Protein AF-A0A5C9EN66-F1 (afdb_monomer_lite)

Radius of gyration: 17.69 Å; chains: 1; bounding box: 44×35×51 Å

pLDDT: mean 88.16, std 10.17, range [33.12, 97.44]

Secondary structure (DSSP, 8-state):
-HHHHHHHHHHHHHHHHHHHHHHH--HHHHHHHHHHHHHHHHHHHHHHHHHHHHHH-GGGGGGHHHHHHHHHHHHHHHHHHHHHHHHTT-EEE-TTS-EEE-HHHHHHHIIIIIIIIIHHHHHHHHHHHHH---HHHHHHHHHHHHHHHHHHHHHHHHHHHHHH--HHHHHHHHHHHTTHHHHHHHHHHHHHTT--

Sequence (196 aa):
MSFLILTLIGLIINIIHSIVFLFVKNKEVIIIMHLIASFFTYYAFRFLLAMNLFLIRPNFIEDQFKKRLFFLLYAILLAIGLTIGYFTDAIHISRYGYPVWSLWFFLFIIILVGGCAILPILAVSYKVFSMMKYRILKRRYFLFYVGIFCFSPLLFLIFLSNFLDNYLLRLITSIYSLLTPFWLYLIYYGIAKNLD

Foldseek 3Di:
DLLCVLLVVLVVLLVVLLVCCVPVVDFLVSLVSNLSSVLSNLLSLLVLLVVLVCLVCVVCVVPVPVSVVLSVVLSVLSNVLSVCCSVVVQWGADPSGATAGHPVSLVSCCCSRVVVGLVSSLVSLVVSLVPDPDPVLSVLSVLLSVLSVLVVVLVVLSSVCRHVVDPVSVVVSVVSVVCNVVSVCSNCRSPPPPPD

Structure (mmCIF, N/CA/C/O backbone):
data_AF-A0A5C9EN66-F1
#
_entry.id   AF-A0A5C9EN66-F1
#
loop_
_atom_site.group_PDB
_atom_site.id
_atom_site.type_symbol
_atom_site.label_atom_id
_atom_site.label_alt_id
_atom_site.label_comp_id
_atom_site.label_asym_id
_atom_site.label_entity_id
_atom_site.label_seq_id
_atom_site.pdbx_PDB_ins_code
_atom_site.Cartn_x
_atom_site.Cartn_y
_atom_site.Cartn_z
_atom_site.occupancy
_atom_site.B_iso_or_equiv
_atom_site.auth_seq_id
_atom_site.auth_comp_id
_atom_site.auth_asym_id
_atom_site.auth_atom_id
_atom_site.pdbx_PDB_model_num
ATOM 1 N N . MET A 1 1 ? -5.163 15.023 6.589 1.00 58.22 1 MET A N 1
ATOM 2 C CA . MET A 1 1 ? -4.714 15.577 5.289 1.00 58.22 1 MET A CA 1
ATOM 3 C C . MET A 1 1 ? -3.485 14.873 4.721 1.00 58.22 1 MET A C 1
ATOM 5 O O . MET A 1 1 ? -3.525 14.505 3.558 1.00 58.22 1 MET A O 1
ATOM 9 N N . SER A 1 2 ? -2.433 14.615 5.505 1.00 79.50 2 SER A N 1
ATOM 10 C CA . SER A 1 2 ? -1.173 14.048 4.986 1.00 79.50 2 SER A CA 1
ATOM 11 C C . SER A 1 2 ? -1.291 12.673 4.306 1.00 79.50 2 SER A C 1
ATOM 13 O O . SER A 1 2 ? -0.570 12.430 3.349 1.00 79.50 2 SER A O 1
ATOM 15 N N . PHE A 1 3 ? -2.224 11.805 4.734 1.00 81.69 3 PHE A N 1
ATOM 16 C CA . PHE A 1 3 ? -2.530 10.546 4.031 1.00 81.69 3 PHE A CA 1
ATOM 17 C C . PHE A 1 3 ? -2.940 10.794 2.574 1.00 81.69 3 PHE A C 1
ATOM 19 O O . PHE A 1 3 ? -2.293 10.302 1.662 1.00 81.69 3 PHE A O 1
ATOM 26 N N . LEU A 1 4 ? -3.983 11.605 2.359 1.00 79.81 4 LEU A N 1
ATOM 27 C CA . LEU A 1 4 ? -4.521 11.874 1.025 1.00 79.81 4 LEU A CA 1
ATOM 28 C C . LEU A 1 4 ? -3.493 12.538 0.118 1.00 79.81 4 LEU A C 1
ATOM 30 O O . LEU A 1 4 ? -3.387 12.152 -1.035 1.00 79.81 4 LEU A O 1
ATOM 34 N N . ILE A 1 5 ? -2.726 13.497 0.642 1.00 82.19 5 ILE A N 1
ATOM 35 C CA . ILE A 1 5 ? -1.708 14.208 -0.137 1.00 82.19 5 ILE A CA 1
ATOM 36 C C . ILE A 1 5 ? -0.652 13.227 -0.653 1.00 82.19 5 ILE A C 1
ATOM 38 O O . ILE A 1 5 ? -0.349 13.235 -1.839 1.00 82.19 5 ILE A O 1
ATOM 42 N N . LEU A 1 6 ? -0.123 12.349 0.202 1.00 84.81 6 LEU A N 1
ATOM 43 C CA . LEU A 1 6 ? 0.922 11.408 -0.211 1.00 84.81 6 LEU A CA 1
ATOM 44 C C . LEU A 1 6 ? 0.385 10.311 -1.129 1.00 84.81 6 LEU A C 1
ATOM 46 O O . LEU A 1 6 ? 1.039 9.978 -2.115 1.00 84.81 6 LEU A O 1
ATOM 50 N N . THR A 1 7 ? -0.818 9.801 -0.859 1.00 82.31 7 THR A N 1
ATOM 51 C CA . THR A 1 7 ? -1.486 8.858 -1.764 1.00 82.31 7 THR A CA 1
ATOM 52 C C . THR A 1 7 ? -1.739 9.504 -3.127 1.00 82.31 7 THR A C 1
ATOM 54 O O . THR A 1 7 ? -1.493 8.878 -4.153 1.00 82.31 7 THR A O 1
ATOM 57 N N . LEU A 1 8 ? -2.170 10.769 -3.161 1.00 85.00 8 LEU A N 1
ATOM 58 C CA . LEU A 1 8 ? -2.399 11.511 -4.400 1.00 85.00 8 LEU A CA 1
ATOM 59 C C . LEU A 1 8 ? -1.092 11.761 -5.159 1.00 85.00 8 LEU A C 1
ATOM 61 O O . LEU A 1 8 ? -1.061 11.557 -6.366 1.00 85.00 8 LEU A O 1
ATOM 65 N N . ILE A 1 9 ? -0.010 12.138 -4.470 1.00 84.25 9 ILE A N 1
ATOM 66 C CA . ILE A 1 9 ? 1.324 12.273 -5.076 1.00 84.25 9 ILE A CA 1
ATOM 67 C C . ILE A 1 9 ? 1.743 10.947 -5.718 1.00 84.25 9 ILE A C 1
ATOM 69 O O . ILE A 1 9 ? 2.130 10.933 -6.883 1.00 84.25 9 ILE A O 1
ATOM 73 N N . GLY A 1 10 ? 1.606 9.828 -5.000 1.00 81.75 10 GLY A N 1
ATOM 74 C CA . GLY A 1 10 ? 1.916 8.503 -5.537 1.00 81.75 10 GLY A CA 1
ATOM 75 C C . GLY A 1 10 ? 1.088 8.158 -6.778 1.00 81.75 10 GLY A C 1
ATOM 76 O O . GLY A 1 10 ? 1.642 7.739 -7.793 1.00 81.75 10 GLY A O 1
ATOM 77 N N . LEU A 1 11 ? -0.225 8.404 -6.733 1.00 83.56 11 LEU A N 1
ATOM 78 C CA . LEU A 1 11 ? -1.133 8.178 -7.862 1.00 83.56 11 LEU A CA 1
ATOM 79 C C . LEU A 1 11 ? -0.784 9.048 -9.074 1.00 83.56 11 LEU A C 1
ATOM 81 O O . LEU A 1 11 ? -0.717 8.534 -10.188 1.00 83.56 11 LEU A O 1
ATOM 85 N N . ILE A 1 12 ? -0.525 10.341 -8.863 1.00 85.25 12 ILE A N 1
ATOM 86 C CA . ILE A 1 12 ? -0.135 11.271 -9.928 1.00 85.25 12 ILE A CA 1
ATOM 87 C C . ILE A 1 12 ? 1.168 10.801 -10.576 1.00 85.25 12 ILE A C 1
ATOM 89 O O . ILE A 1 12 ? 1.224 10.689 -11.798 1.00 85.25 12 ILE A O 1
ATOM 93 N N . ILE A 1 13 ? 2.189 10.455 -9.787 1.00 84.94 13 ILE A N 1
ATOM 94 C CA . ILE A 1 13 ? 3.462 9.953 -10.326 1.00 84.94 13 ILE A CA 1
ATOM 95 C C . ILE A 1 13 ? 3.239 8.664 -11.124 1.00 84.94 13 ILE A C 1
ATOM 97 O O . ILE A 1 13 ? 3.821 8.515 -12.194 1.00 84.94 13 ILE A O 1
ATOM 101 N N . ASN A 1 14 ? 2.362 7.766 -10.666 1.00 82.44 14 ASN A N 1
ATOM 102 C CA . ASN A 1 14 ? 2.047 6.525 -11.377 1.00 82.44 14 ASN A CA 1
ATOM 103 C C . ASN A 1 14 ? 1.320 6.765 -12.721 1.00 82.44 14 ASN A C 1
ATOM 105 O O . ASN A 1 14 ? 1.558 6.060 -13.708 1.00 82.44 14 ASN A O 1
ATOM 109 N N . ILE A 1 15 ? 0.466 7.793 -12.790 1.00 82.56 15 ILE A N 1
ATOM 110 C CA . ILE A 1 15 ? -0.167 8.237 -14.042 1.00 82.56 15 ILE A CA 1
ATOM 111 C C . ILE A 1 15 ? 0.887 8.830 -14.983 1.00 82.56 15 ILE A C 1
ATOM 113 O O . ILE A 1 15 ? 0.971 8.414 -16.138 1.00 82.56 15 ILE A O 1
ATOM 117 N N . ILE A 1 16 ? 1.730 9.746 -14.490 1.00 81.81 16 ILE A N 1
ATOM 118 C CA . ILE A 1 16 ? 2.799 10.364 -15.292 1.00 81.81 16 ILE A CA 1
ATOM 119 C C . ILE A 1 16 ? 3.755 9.284 -15.808 1.00 81.81 16 ILE A C 1
ATOM 121 O O . ILE A 1 16 ? 4.109 9.298 -16.980 1.00 81.81 16 ILE A O 1
ATOM 125 N N . HIS A 1 17 ? 4.113 8.305 -14.980 1.00 79.00 17 HIS A N 1
ATOM 126 C CA . HIS A 1 17 ? 4.914 7.142 -15.365 1.00 79.00 17 HIS A CA 1
ATOM 127 C C . HIS A 1 17 ? 4.323 6.402 -16.576 1.00 79.00 17 HIS A C 1
ATOM 129 O O . HIS A 1 17 ? 5.041 6.094 -17.526 1.00 79.00 17 HIS A O 1
ATOM 135 N N . SER A 1 18 ? 3.006 6.172 -16.575 1.00 74.50 18 SER A N 1
ATOM 136 C CA . SER A 1 18 ? 2.315 5.481 -17.673 1.00 74.50 18 SER A CA 1
ATOM 137 C C . SER A 1 18 ? 2.373 6.284 -18.979 1.00 74.50 18 SER A C 1
ATOM 139 O O . SER A 1 18 ? 2.504 5.713 -20.059 1.00 74.50 18 SER A O 1
ATOM 141 N N . ILE A 1 19 ? 2.338 7.616 -18.879 1.00 79.69 19 ILE A N 1
ATOM 142 C CA . ILE A 1 19 ? 2.505 8.532 -20.014 1.00 79.69 19 ILE A CA 1
ATOM 143 C C . ILE A 1 19 ? 3.965 8.523 -20.495 1.00 79.69 19 ILE A C 1
ATOM 145 O O . ILE A 1 19 ? 4.224 8.374 -21.685 1.00 79.69 19 ILE A O 1
ATOM 149 N N . VAL A 1 20 ? 4.936 8.617 -19.584 1.00 78.88 20 VAL A N 1
ATOM 150 C CA . VAL A 1 20 ? 6.375 8.610 -19.899 1.00 78.88 20 VAL A CA 1
ATOM 151 C C . VAL A 1 20 ? 6.791 7.321 -20.608 1.00 78.88 20 VAL A C 1
ATOM 153 O O . VAL A 1 20 ? 7.585 7.383 -21.548 1.00 78.88 20 VAL A O 1
ATOM 156 N N . PHE A 1 21 ? 6.224 6.169 -20.237 1.00 79.31 21 PHE A N 1
ATOM 157 C CA . PHE A 1 21 ? 6.461 4.910 -20.948 1.00 79.31 21 PHE A CA 1
ATOM 158 C C . PHE A 1 21 ? 6.116 4.996 -22.442 1.00 79.31 21 PHE A C 1
ATOM 160 O O . PHE A 1 21 ? 6.879 4.493 -23.270 1.00 79.31 21 PHE A O 1
ATOM 167 N N . LEU A 1 22 ? 5.023 5.677 -22.797 1.00 76.25 22 LEU A N 1
ATOM 168 C CA . LEU A 1 22 ? 4.592 5.825 -24.189 1.00 76.25 22 LEU A CA 1
ATOM 169 C C . LEU A 1 22 ? 5.570 6.674 -25.018 1.00 76.25 22 LEU A C 1
ATOM 171 O O . LEU A 1 22 ? 5.793 6.366 -26.189 1.00 76.25 22 LEU A O 1
ATOM 175 N N . PHE A 1 23 ? 6.173 7.707 -24.417 1.00 79.38 23 PHE A N 1
ATOM 176 C CA . PHE A 1 23 ? 6.965 8.709 -25.143 1.00 79.38 23 PHE A CA 1
ATOM 177 C C . PHE A 1 23 ? 8.485 8.529 -25.037 1.00 79.38 23 PHE A C 1
ATOM 179 O O . PHE A 1 23 ? 9.186 8.696 -26.031 1.00 79.38 23 PHE A O 1
ATOM 186 N N . VAL A 1 24 ? 9.012 8.192 -23.857 1.00 78.00 24 VAL A N 1
ATOM 187 C CA . VAL A 1 24 ? 10.462 8.206 -23.577 1.00 78.00 24 VAL A CA 1
ATOM 188 C C . VAL A 1 24 ? 11.093 6.823 -23.751 1.00 78.00 24 VAL A C 1
ATOM 190 O O . VAL A 1 24 ? 12.261 6.724 -24.115 1.00 78.00 24 VAL A O 1
ATOM 193 N N . LYS A 1 25 ? 10.338 5.744 -23.491 1.00 76.81 25 LYS A N 1
ATOM 194 C CA . LYS A 1 25 ? 10.780 4.333 -23.574 1.00 76.81 25 LYS A CA 1
ATOM 195 C C . LYS A 1 25 ? 12.070 3.984 -22.800 1.00 76.81 25 LYS A C 1
ATOM 197 O O . LYS A 1 25 ? 12.600 2.886 -22.967 1.00 76.81 25 LYS A O 1
ATOM 202 N N . ASN A 1 26 ? 12.559 4.863 -21.921 1.00 85.25 26 ASN A N 1
ATOM 203 C CA . ASN A 1 26 ? 13.697 4.587 -21.046 1.00 85.25 26 ASN A CA 1
ATOM 204 C C . ASN A 1 26 ? 13.228 3.809 -19.807 1.00 85.25 26 ASN A C 1
ATOM 206 O O . ASN A 1 26 ? 12.544 4.356 -18.941 1.00 85.25 26 ASN A O 1
ATOM 210 N N . LYS A 1 27 ? 13.614 2.531 -19.725 1.00 86.44 27 LYS A N 1
ATOM 211 C CA . LYS A 1 27 ? 13.204 1.609 -18.656 1.00 86.44 27 LYS A CA 1
ATOM 212 C C . LYS A 1 27 ? 13.665 2.045 -17.266 1.00 86.44 27 LYS A C 1
ATOM 214 O O . LYS A 1 27 ? 12.920 1.846 -16.314 1.00 86.44 27 LYS A O 1
ATOM 219 N N . GLU A 1 28 ? 14.839 2.654 -17.138 1.00 88.94 28 GLU A N 1
ATOM 220 C CA . GLU A 1 28 ? 15.378 3.055 -15.832 1.00 88.94 28 GLU A CA 1
ATOM 221 C C . GLU A 1 28 ? 14.544 4.175 -15.213 1.00 88.94 28 GLU A C 1
ATOM 223 O O . GLU A 1 28 ? 14.124 4.082 -14.061 1.00 88.94 28 GLU A O 1
ATOM 228 N N . VAL A 1 29 ? 14.209 5.195 -16.010 1.00 87.75 29 VAL A N 1
ATOM 229 C CA . VAL A 1 29 ? 13.353 6.312 -15.577 1.00 87.75 29 VAL A CA 1
ATOM 230 C C . VAL A 1 29 ? 11.996 5.794 -15.099 1.00 87.75 29 VAL A C 1
ATOM 232 O O . VAL A 1 29 ? 11.493 6.210 -14.058 1.00 87.75 29 VAL A O 1
ATOM 235 N N . ILE A 1 30 ? 11.429 4.842 -15.838 1.00 88.25 30 ILE A N 1
ATOM 236 C CA . ILE A 1 30 ? 10.146 4.205 -15.531 1.00 88.25 30 ILE A CA 1
ATOM 237 C C . ILE A 1 30 ? 10.220 3.470 -14.186 1.00 88.25 30 ILE A C 1
ATOM 239 O O . ILE A 1 30 ? 9.368 3.685 -13.321 1.00 88.25 30 ILE A O 1
ATOM 243 N N . ILE A 1 31 ? 11.263 2.667 -13.961 1.00 90.25 31 ILE A N 1
ATOM 244 C CA . ILE A 1 31 ? 11.447 1.964 -12.686 1.00 90.25 31 ILE A CA 1
ATOM 245 C C . ILE A 1 31 ? 11.599 2.968 -11.539 1.00 90.25 31 ILE A C 1
ATOM 247 O O . ILE A 1 31 ? 10.898 2.849 -10.536 1.00 90.25 31 ILE A O 1
ATOM 251 N N . ILE A 1 32 ? 12.437 3.996 -11.692 1.00 91.00 32 ILE A N 1
ATOM 252 C CA . ILE A 1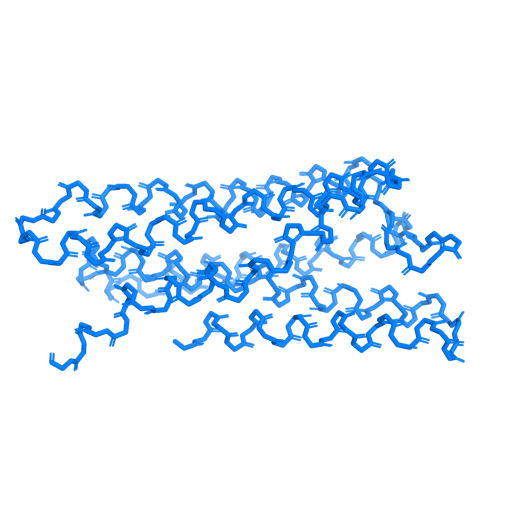 32 ? 12.649 5.020 -10.657 1.00 91.00 32 ILE A CA 1
ATOM 253 C C . ILE A 1 32 ? 11.330 5.719 -10.301 1.00 91.00 32 ILE A C 1
ATOM 255 O O . ILE A 1 32 ? 10.998 5.860 -9.123 1.00 91.00 32 ILE A O 1
ATOM 259 N N . MET A 1 33 ? 10.528 6.103 -11.295 1.00 90.44 33 MET A N 1
ATOM 260 C CA . MET A 1 33 ? 9.214 6.705 -11.052 1.00 90.44 33 MET A CA 1
ATOM 261 C C . MET A 1 33 ? 8.262 5.748 -10.327 1.00 90.44 33 MET A C 1
ATOM 263 O O . MET A 1 33 ? 7.570 6.168 -9.396 1.00 90.44 33 MET A O 1
ATOM 267 N N . HIS A 1 34 ? 8.247 4.467 -10.708 1.00 90.81 34 HIS A N 1
ATOM 268 C CA . HIS A 1 34 ? 7.452 3.447 -10.025 1.00 90.81 34 HIS A CA 1
ATOM 269 C C . HIS A 1 34 ? 7.869 3.283 -8.555 1.00 90.81 34 HIS A C 1
ATOM 271 O O . HIS A 1 34 ? 7.005 3.181 -7.678 1.00 90.81 34 HIS A O 1
ATOM 277 N N . LEU A 1 35 ? 9.172 3.303 -8.263 1.00 92.56 35 LEU A N 1
ATOM 278 C CA . LEU A 1 35 ? 9.700 3.225 -6.899 1.00 92.56 35 LEU A CA 1
ATOM 279 C C . LEU A 1 35 ? 9.283 4.434 -6.063 1.00 92.56 35 LEU A C 1
ATOM 281 O O . LEU A 1 35 ? 8.820 4.267 -4.936 1.00 92.56 35 LEU A O 1
ATOM 285 N N . ILE A 1 36 ? 9.378 5.642 -6.622 1.00 92.94 36 ILE A N 1
ATOM 286 C CA . ILE A 1 36 ? 8.965 6.874 -5.938 1.00 92.94 36 ILE A CA 1
ATOM 287 C C . ILE A 1 36 ? 7.453 6.852 -5.663 1.00 92.94 36 ILE A C 1
ATOM 289 O O . ILE A 1 36 ? 7.023 7.117 -4.537 1.00 92.94 36 ILE A O 1
ATOM 293 N N . ALA A 1 37 ? 6.639 6.485 -6.659 1.00 92.06 37 ALA A N 1
ATOM 294 C CA . ALA A 1 37 ? 5.191 6.357 -6.496 1.00 92.06 37 ALA A CA 1
ATOM 295 C C . ALA A 1 37 ? 4.828 5.332 -5.410 1.00 92.06 37 ALA A C 1
ATOM 297 O O . ALA A 1 37 ? 3.986 5.600 -4.544 1.00 92.06 37 ALA A O 1
ATOM 298 N N . SER A 1 38 ? 5.500 4.180 -5.429 1.00 92.75 38 SER A N 1
ATOM 299 C CA . SER A 1 38 ? 5.342 3.108 -4.446 1.00 92.75 38 SER A CA 1
ATOM 300 C C . SER A 1 38 ? 5.717 3.576 -3.043 1.00 92.75 38 SER A C 1
ATOM 302 O O . SER A 1 38 ? 4.939 3.384 -2.110 1.00 92.75 38 SER A O 1
ATOM 304 N N . PHE A 1 39 ? 6.851 4.268 -2.892 1.00 94.75 39 PHE A N 1
ATOM 305 C CA . PHE A 1 39 ? 7.288 4.816 -1.610 1.00 94.75 39 PHE A CA 1
ATOM 306 C C . PHE A 1 39 ? 6.217 5.720 -0.999 1.00 94.75 39 PHE A C 1
ATOM 308 O O . PHE A 1 39 ? 5.784 5.478 0.126 1.00 94.75 39 PHE A O 1
ATOM 315 N N . PHE A 1 40 ? 5.736 6.724 -1.739 1.00 92.38 40 PHE A N 1
ATOM 316 C CA . PHE A 1 40 ? 4.732 7.655 -1.220 1.00 92.38 40 PHE A CA 1
ATOM 317 C C . PHE A 1 40 ? 3.404 6.972 -0.893 1.00 92.38 40 PHE A C 1
ATOM 319 O O . PHE A 1 40 ? 2.820 7.244 0.159 1.00 92.38 40 PHE A O 1
ATOM 326 N N . THR A 1 41 ? 2.961 6.051 -1.751 1.00 90.62 41 THR A N 1
ATOM 327 C CA . THR A 1 41 ? 1.707 5.313 -1.558 1.00 90.62 41 THR A CA 1
ATOM 328 C C . THR A 1 41 ? 1.768 4.429 -0.313 1.00 90.62 41 THR A C 1
ATOM 330 O O . THR A 1 41 ? 0.870 4.477 0.527 1.00 90.62 41 THR A O 1
ATOM 333 N N . TYR A 1 42 ? 2.838 3.651 -0.144 1.00 94.00 42 TYR A N 1
ATOM 334 C CA . TYR A 1 42 ? 2.978 2.749 1.002 1.00 94.00 42 TYR A CA 1
ATOM 335 C C . TYR A 1 42 ? 3.264 3.526 2.290 1.00 94.00 42 TYR A C 1
ATOM 337 O O . TYR A 1 42 ? 2.691 3.236 3.341 1.00 94.00 42 TYR A O 1
ATOM 345 N N . TYR A 1 43 ? 4.062 4.591 2.208 1.00 93.00 43 TYR A N 1
ATOM 346 C CA . TYR A 1 43 ? 4.344 5.456 3.349 1.00 93.00 43 TYR A CA 1
ATOM 347 C C . TYR A 1 43 ? 3.104 6.199 3.860 1.00 93.00 43 TYR A C 1
ATOM 349 O O . TYR A 1 43 ? 3.009 6.479 5.059 1.00 93.00 43 TYR A O 1
ATOM 357 N N . ALA A 1 44 ? 2.123 6.480 2.996 1.00 91.56 44 ALA A N 1
ATOM 358 C CA . ALA A 1 44 ? 0.879 7.132 3.392 1.00 91.56 44 ALA A CA 1
ATOM 359 C C . ALA A 1 44 ? 0.130 6.343 4.486 1.00 91.56 44 ALA A C 1
ATOM 361 O O . ALA A 1 44 ? -0.418 6.951 5.411 1.00 91.56 44 ALA A O 1
ATOM 362 N N . PHE A 1 45 ? 0.164 5.005 4.463 1.00 91.31 45 PHE A N 1
ATOM 363 C CA . PHE A 1 45 ? -0.554 4.155 5.425 1.00 91.31 45 PHE A CA 1
ATOM 364 C C . PHE A 1 45 ? -0.236 4.452 6.890 1.00 91.31 45 PHE A C 1
ATOM 366 O O . PHE A 1 45 ? -1.121 4.365 7.746 1.00 91.31 45 PHE A O 1
ATOM 373 N N . ARG A 1 46 ? 0.982 4.910 7.194 1.00 88.75 46 ARG A N 1
ATOM 374 C CA . ARG A 1 46 ? 1.362 5.289 8.562 1.00 88.75 46 ARG A CA 1
ATOM 375 C C . ARG A 1 46 ? 0.430 6.342 9.168 1.00 88.75 46 ARG A C 1
ATOM 377 O O . ARG A 1 46 ? 0.230 6.356 10.378 1.00 88.75 46 ARG A O 1
ATOM 384 N N . PHE A 1 47 ? -0.137 7.230 8.348 1.00 87.56 47 PHE A N 1
ATOM 385 C CA . PHE A 1 47 ? -1.021 8.295 8.816 1.00 87.56 47 PHE A CA 1
ATOM 386 C C . PHE A 1 47 ? -2.390 7.759 9.227 1.00 87.56 47 PHE A C 1
ATOM 388 O O . PHE A 1 47 ? -2.964 8.264 10.191 1.00 87.56 47 PHE A O 1
ATOM 395 N N . LEU A 1 48 ? -2.888 6.718 8.553 1.00 89.69 48 LEU A N 1
ATOM 396 C CA . LEU A 1 48 ? -4.100 6.014 8.976 1.00 89.69 48 LEU A CA 1
ATOM 397 C C . LEU A 1 48 ? -3.868 5.301 10.310 1.00 89.69 48 LEU A C 1
ATOM 399 O O . LEU A 1 48 ? -4.693 5.406 11.218 1.00 89.69 48 LEU A O 1
ATOM 403 N N . LEU A 1 49 ? -2.708 4.655 10.467 1.00 90.25 49 LEU A N 1
ATOM 404 C CA . LEU A 1 49 ? -2.331 4.030 11.734 1.00 90.25 49 LEU A CA 1
ATOM 405 C C . LEU A 1 49 ? -2.219 5.067 12.860 1.00 90.25 49 LEU A C 1
ATOM 407 O O . LEU A 1 49 ? -2.786 4.877 13.934 1.00 90.25 49 LEU A O 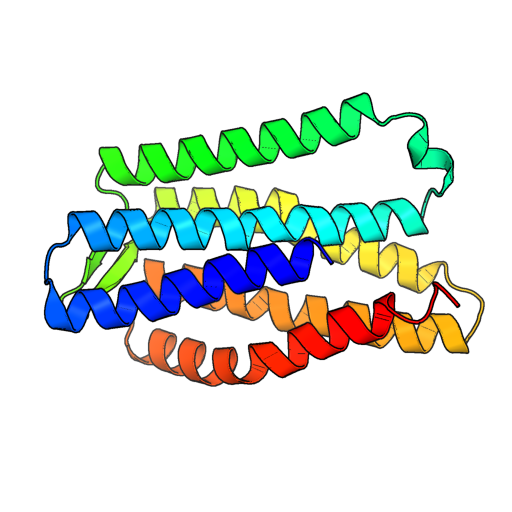1
ATOM 411 N N . ALA A 1 50 ? -1.535 6.186 12.605 1.00 86.94 50 ALA A N 1
ATOM 412 C CA . ALA A 1 50 ? -1.386 7.281 13.560 1.00 86.94 50 ALA A CA 1
ATOM 413 C C . ALA A 1 50 ? -2.744 7.844 14.008 1.00 86.94 50 ALA A C 1
ATOM 415 O O . ALA A 1 50 ? -2.954 8.045 15.204 1.00 86.94 50 ALA A O 1
ATOM 416 N N . MET A 1 51 ? -3.668 8.051 13.063 1.00 86.31 51 MET A N 1
ATOM 417 C CA . MET A 1 51 ? -5.037 8.496 13.340 1.00 86.31 51 MET A CA 1
ATOM 418 C C . MET A 1 51 ? -5.782 7.522 14.252 1.00 86.31 51 MET A C 1
ATOM 420 O O . MET A 1 51 ? -6.355 7.937 15.257 1.00 86.31 51 MET A O 1
ATOM 424 N N . ASN A 1 52 ? -5.740 6.225 13.950 1.00 89.44 52 ASN A N 1
ATOM 425 C CA . ASN A 1 52 ? -6.406 5.219 14.773 1.00 89.44 52 ASN A CA 1
ATOM 426 C C . ASN A 1 52 ? -5.823 5.137 16.186 1.00 89.44 52 ASN A C 1
ATOM 428 O O . ASN A 1 52 ? -6.567 5.047 17.161 1.00 89.44 52 ASN A O 1
ATOM 432 N N . LEU A 1 53 ? -4.496 5.208 16.315 1.00 87.19 53 LEU A N 1
ATOM 433 C CA . LEU A 1 53 ? -3.831 5.194 17.618 1.00 87.19 53 LEU A CA 1
ATOM 434 C C . LEU A 1 53 ? -4.179 6.429 18.457 1.00 87.19 53 LEU A C 1
ATOM 436 O O . LEU A 1 53 ? -4.359 6.303 19.669 1.00 87.19 53 LEU A O 1
ATOM 440 N N . PHE A 1 54 ? -4.320 7.595 17.821 1.00 83.81 54 PHE A N 1
ATOM 441 C CA . PHE A 1 54 ? -4.767 8.820 18.484 1.00 83.81 54 PHE A CA 1
ATOM 442 C C . PHE A 1 54 ? -6.177 8.674 19.080 1.00 83.81 54 PHE A C 1
ATOM 444 O O . PHE A 1 54 ? -6.403 9.095 20.210 1.00 83.81 54 PHE A O 1
ATOM 451 N N . LEU A 1 55 ? -7.098 8.007 18.373 1.00 84.06 55 LEU A N 1
ATOM 452 C CA . LEU A 1 55 ? -8.467 7.787 18.857 1.00 84.06 55 LEU A CA 1
ATOM 453 C C . LEU A 1 55 ? -8.552 6.835 20.063 1.00 84.06 55 LEU A C 1
ATOM 455 O O . LEU A 1 55 ? -9.441 6.998 20.893 1.00 84.06 55 LEU A O 1
ATOM 459 N N . ILE A 1 56 ? -7.655 5.845 20.183 1.00 83.25 56 ILE A N 1
ATOM 460 C CA . ILE A 1 56 ? -7.644 4.925 21.341 1.00 83.25 56 ILE A CA 1
ATOM 461 C C . ILE A 1 56 ? -6.964 5.561 22.555 1.00 83.25 56 ILE A C 1
ATOM 463 O O . ILE A 1 56 ? -7.369 5.327 23.693 1.00 83.25 56 ILE A O 1
ATOM 467 N N . ARG A 1 57 ? -5.886 6.313 22.334 1.00 78.12 57 ARG A N 1
ATOM 468 C CA . ARG A 1 57 ? -5.087 6.908 23.405 1.00 78.12 57 ARG A CA 1
ATOM 469 C C . ARG A 1 57 ? -4.833 8.382 23.067 1.00 78.12 57 ARG A C 1
ATOM 471 O O . ARG A 1 57 ? -3.827 8.684 22.432 1.00 78.12 57 ARG A O 1
ATOM 478 N N . PRO A 1 58 ? -5.688 9.315 23.516 1.00 65.44 58 PRO A N 1
ATOM 479 C CA . PRO A 1 58 ? -5.456 10.743 23.293 1.00 65.44 58 PRO A CA 1
ATOM 480 C C . PRO A 1 58 ? -4.137 11.208 23.937 1.00 65.44 58 PRO A C 1
ATOM 482 O O . PRO A 1 58 ? -3.351 11.912 23.309 1.00 65.44 58 PRO A O 1
ATOM 485 N N . ASN A 1 59 ? -3.810 10.683 25.127 1.00 62.88 59 ASN A N 1
ATOM 486 C CA . ASN A 1 59 ? -2.546 10.945 25.838 1.00 62.88 59 ASN A CA 1
ATOM 487 C C . ASN A 1 59 ? -1.337 10.221 25.233 1.00 62.88 59 ASN A C 1
ATOM 489 O O . ASN A 1 59 ? -0.214 10.357 25.705 1.00 62.88 59 ASN A O 1
ATOM 493 N N . PHE A 1 60 ? -1.519 9.489 24.131 1.00 57.84 60 PHE A N 1
ATOM 494 C CA . PHE A 1 60 ? -0.407 8.915 23.376 1.00 57.84 60 PHE A CA 1
ATOM 495 C C . PHE A 1 60 ? 0.554 10.000 22.864 1.00 57.84 60 PHE A C 1
ATOM 497 O O . PHE A 1 60 ? 1.599 9.668 22.314 1.00 57.84 60 PHE A O 1
ATOM 504 N N . ILE A 1 61 ? 0.215 11.287 22.986 1.00 54.41 61 ILE A N 1
ATOM 505 C CA . ILE A 1 61 ? 1.101 12.434 22.750 1.00 54.41 61 ILE A CA 1
ATOM 506 C C . ILE A 1 61 ? 2.398 12.344 23.579 1.00 54.41 61 ILE A C 1
ATOM 508 O O . ILE A 1 61 ? 3.429 12.768 23.072 1.00 54.41 61 ILE A O 1
ATOM 512 N N . GLU A 1 62 ? 2.402 11.732 24.766 1.00 56.44 62 GLU A N 1
ATOM 513 C CA . GLU A 1 62 ? 3.599 11.675 25.628 1.00 56.44 62 GLU A CA 1
ATOM 514 C C . GLU A 1 62 ? 4.730 10.783 25.079 1.00 56.44 62 GLU A C 1
ATOM 516 O O . GLU A 1 62 ? 5.898 11.042 25.347 1.00 56.44 62 GLU A O 1
ATOM 521 N N . ASP A 1 63 ? 4.432 9.802 24.215 1.00 69.44 63 ASP A N 1
ATOM 522 C CA . ASP A 1 63 ? 5.444 8.915 23.611 1.00 69.44 63 ASP A CA 1
ATOM 523 C C . ASP A 1 63 ? 5.767 9.309 22.151 1.00 69.44 63 ASP A C 1
ATOM 525 O O . ASP A 1 63 ? 5.807 8.484 21.230 1.00 69.44 63 ASP A O 1
ATOM 529 N N . GLN A 1 64 ? 5.934 10.616 21.896 1.00 76.00 64 GLN A N 1
ATOM 530 C CA . GLN A 1 64 ? 6.254 11.144 20.558 1.00 76.00 64 GLN A CA 1
ATOM 531 C C . GLN A 1 64 ? 7.528 10.527 19.971 1.00 76.00 64 GLN A C 1
ATOM 533 O O . GLN A 1 64 ? 7.584 10.293 18.761 1.00 76.00 64 GLN A O 1
ATOM 538 N N . PHE A 1 65 ? 8.535 10.252 20.805 1.00 79.31 65 PHE A N 1
ATOM 539 C CA . PHE A 1 65 ? 9.816 9.716 20.352 1.00 79.31 65 PHE A CA 1
ATOM 540 C C . PHE A 1 65 ? 9.658 8.324 19.734 1.00 79.31 65 PHE A C 1
ATOM 542 O O . PHE A 1 65 ? 10.049 8.131 18.583 1.00 79.31 65 PHE A O 1
ATOM 549 N N . LYS A 1 66 ? 9.002 7.378 20.424 1.00 81.31 66 LYS A N 1
ATOM 550 C CA . LYS A 1 66 ? 8.823 6.014 19.895 1.00 81.31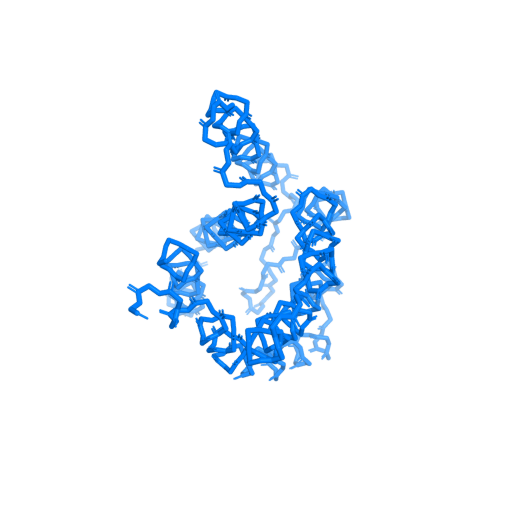 66 LYS A CA 1
ATOM 551 C C . LYS A 1 66 ? 7.979 5.986 18.626 1.00 81.31 66 LYS A C 1
ATOM 553 O O . LYS A 1 66 ? 8.268 5.202 17.727 1.00 81.31 66 LYS A O 1
ATOM 558 N N . LYS A 1 67 ? 6.982 6.869 18.494 1.00 80.50 67 LYS A N 1
ATOM 559 C CA . LYS A 1 67 ? 6.200 6.983 17.248 1.00 80.50 67 LYS A CA 1
ATOM 560 C C . LYS A 1 67 ? 7.030 7.501 16.086 1.00 80.50 67 LYS A C 1
ATOM 562 O O . LYS A 1 67 ? 6.965 6.944 14.993 1.00 80.50 67 LYS A O 1
ATOM 567 N N . ARG A 1 68 ? 7.781 8.583 16.314 1.00 85.19 68 ARG A N 1
ATOM 568 C CA . ARG A 1 68 ? 8.670 9.158 15.298 1.00 85.19 68 ARG A CA 1
ATOM 569 C C . ARG A 1 68 ? 9.708 8.129 14.876 1.00 85.19 68 ARG A C 1
ATOM 571 O O . ARG A 1 68 ? 9.890 7.945 13.680 1.00 85.19 68 ARG A O 1
ATOM 578 N N . LEU A 1 69 ? 10.292 7.413 15.836 1.00 88.69 69 LEU A N 1
ATOM 579 C CA . LEU A 1 69 ? 11.241 6.338 15.579 1.00 88.69 69 LEU A CA 1
ATOM 580 C C . LEU A 1 69 ? 10.605 5.199 14.773 1.00 88.69 69 LEU A C 1
ATOM 582 O O . LEU A 1 69 ? 11.165 4.810 13.759 1.00 88.69 69 LEU A O 1
ATOM 586 N N . PHE A 1 70 ? 9.418 4.715 15.149 1.00 88.19 70 PHE A N 1
ATOM 587 C CA . PHE A 1 70 ? 8.709 3.680 14.388 1.00 88.19 70 PHE A CA 1
ATOM 588 C C . PHE A 1 70 ? 8.424 4.119 12.944 1.00 88.19 70 PHE A C 1
ATOM 590 O O . PHE A 1 70 ? 8.702 3.375 12.007 1.00 88.19 70 PHE A O 1
ATOM 597 N N . PHE A 1 71 ? 7.919 5.340 12.735 1.00 89.75 71 PHE A N 1
ATOM 598 C CA . PHE A 1 71 ? 7.649 5.850 11.387 1.00 89.75 71 PHE A CA 1
ATOM 599 C C . PHE A 1 71 ? 8.918 6.092 10.574 1.00 89.75 71 PHE A C 1
ATOM 601 O O . PHE A 1 71 ? 8.903 5.870 9.365 1.00 89.75 71 PHE A O 1
ATOM 608 N N . LEU A 1 72 ? 9.996 6.528 11.222 1.00 92.94 72 LEU A N 1
ATOM 609 C CA . LEU A 1 72 ? 11.296 6.702 10.591 1.00 92.94 72 LEU A CA 1
ATOM 610 C C . LEU A 1 72 ? 11.882 5.349 10.178 1.00 92.94 72 LEU A C 1
ATOM 612 O O . LEU A 1 72 ? 12.278 5.196 9.030 1.00 92.94 72 LEU A O 1
ATOM 616 N N . LEU A 1 73 ? 11.871 4.355 11.068 1.00 93.88 73 LEU A N 1
ATOM 617 C CA . LEU A 1 73 ? 12.323 2.996 10.766 1.00 93.88 73 LEU A CA 1
ATOM 618 C C . LEU A 1 73 ? 11.498 2.374 9.639 1.00 93.88 73 LEU A C 1
ATOM 620 O O . LEU A 1 73 ? 12.069 1.784 8.729 1.00 93.88 73 LEU A O 1
ATOM 624 N N . TYR A 1 74 ? 10.177 2.565 9.643 1.00 93.94 74 TYR A N 1
ATOM 625 C CA . TYR A 1 74 ? 9.316 2.125 8.547 1.00 93.94 74 TYR A CA 1
ATOM 626 C C . TYR A 1 74 ? 9.691 2.797 7.217 1.00 93.94 74 TYR A C 1
ATOM 628 O O . TYR A 1 74 ? 9.820 2.110 6.207 1.00 93.94 74 TYR A O 1
ATOM 636 N N . ALA A 1 75 ? 9.926 4.116 7.214 1.00 95.00 75 ALA A N 1
ATOM 637 C CA . ALA A 1 75 ? 10.374 4.844 6.025 1.00 95.00 75 ALA A CA 1
ATOM 638 C C . ALA A 1 75 ? 11.726 4.330 5.512 1.00 95.00 75 ALA A C 1
ATOM 640 O O . ALA A 1 75 ? 11.885 4.116 4.314 1.00 95.00 75 ALA A O 1
ATOM 641 N N . ILE A 1 76 ? 12.683 4.122 6.421 1.00 96.50 76 ILE A N 1
ATOM 642 C CA . ILE A 1 76 ? 14.034 3.653 6.102 1.00 96.50 76 ILE A CA 1
ATOM 643 C C . ILE A 1 76 ? 13.980 2.236 5.535 1.00 96.50 76 ILE A C 1
ATOM 645 O O . ILE A 1 76 ? 14.537 2.002 4.469 1.00 96.50 76 ILE A O 1
ATOM 649 N N . LEU A 1 77 ? 13.277 1.307 6.188 1.00 96.38 77 LEU A N 1
ATOM 650 C CA . LEU A 1 77 ? 13.128 -0.065 5.694 1.00 96.38 77 LEU A CA 1
ATOM 651 C C . LEU A 1 77 ? 12.466 -0.090 4.317 1.00 96.38 77 LEU A C 1
ATOM 653 O O . LEU A 1 77 ? 12.927 -0.807 3.433 1.00 96.38 77 LEU A O 1
ATOM 657 N N . LEU A 1 78 ? 11.430 0.727 4.115 1.00 96.19 78 LEU A N 1
ATOM 658 C CA . LEU A 1 78 ? 10.762 0.852 2.825 1.00 96.19 78 LEU A CA 1
ATOM 659 C C . LEU A 1 78 ? 11.719 1.384 1.750 1.00 96.19 78 LEU A C 1
ATOM 661 O O . LEU A 1 78 ? 11.828 0.785 0.685 1.00 96.19 78 LEU A O 1
ATOM 665 N N . ALA A 1 79 ? 12.444 2.468 2.033 1.00 96.25 79 ALA A N 1
ATOM 666 C CA . ALA A 1 79 ? 13.408 3.056 1.106 1.00 96.25 79 ALA A CA 1
ATOM 667 C C . ALA A 1 79 ? 14.547 2.084 0.769 1.00 96.25 79 ALA A C 1
ATOM 669 O O . ALA A 1 79 ? 14.882 1.922 -0.404 1.00 96.25 79 ALA A O 1
ATOM 670 N N . ILE A 1 80 ? 15.099 1.398 1.774 1.00 95.88 80 ILE A N 1
ATOM 671 C CA . ILE A 1 80 ? 16.145 0.387 1.596 1.00 95.88 80 ILE A CA 1
ATOM 672 C C . ILE A 1 80 ? 15.627 -0.750 0.723 1.00 95.88 80 ILE A C 1
ATOM 674 O O . ILE A 1 80 ? 16.268 -1.082 -0.265 1.00 95.88 80 ILE A O 1
ATOM 678 N N . GLY A 1 81 ? 14.462 -1.319 1.025 1.00 94.81 81 GLY A N 1
ATOM 679 C CA . GLY A 1 81 ? 13.937 -2.442 0.251 1.00 94.81 81 GLY A CA 1
ATOM 680 C C . GLY A 1 81 ? 13.607 -2.094 -1.197 1.00 94.81 81 GLY A C 1
ATOM 681 O O . GLY A 1 81 ? 13.919 -2.873 -2.094 1.00 94.81 81 GLY A O 1
ATOM 682 N N . LEU A 1 82 ? 13.047 -0.905 -1.441 1.00 95.06 82 LEU A N 1
ATOM 683 C CA . LEU A 1 82 ? 12.821 -0.383 -2.793 1.00 95.06 82 LEU A CA 1
ATOM 684 C C . LEU A 1 82 ? 14.143 -0.182 -3.554 1.00 95.06 82 LEU A C 1
ATOM 686 O O . LEU A 1 82 ? 14.244 -0.553 -4.720 1.00 95.06 82 LEU A O 1
ATOM 690 N N . THR A 1 83 ? 15.166 0.347 -2.881 1.00 94.56 83 THR A N 1
ATOM 691 C CA . THR A 1 83 ? 16.496 0.584 -3.465 1.00 94.56 83 THR A CA 1
ATOM 692 C C . THR A 1 83 ? 17.237 -0.723 -3.747 1.00 94.56 83 THR A C 1
ATOM 694 O O . THR A 1 83 ? 17.793 -0.894 -4.828 1.00 94.56 83 THR A O 1
ATOM 697 N N . ILE A 1 84 ? 17.208 -1.684 -2.819 1.00 94.62 84 ILE A N 1
ATOM 698 C CA . ILE A 1 84 ? 17.771 -3.021 -3.042 1.00 94.62 84 ILE A CA 1
ATOM 699 C C . ILE A 1 84 ? 17.037 -3.687 -4.206 1.00 94.62 84 ILE A C 1
ATOM 701 O O . ILE A 1 84 ? 17.695 -4.230 -5.086 1.00 94.62 84 ILE A O 1
ATOM 705 N N . GLY A 1 85 ? 15.702 -3.589 -4.260 1.00 93.44 85 GLY A N 1
ATOM 706 C CA . GLY A 1 85 ? 14.892 -4.114 -5.362 1.00 93.44 85 GLY A CA 1
ATOM 707 C C . GLY A 1 85 ? 15.303 -3.582 -6.736 1.00 93.44 85 GLY A C 1
ATOM 708 O O . GLY A 1 85 ? 15.281 -4.334 -7.706 1.00 93.44 85 GLY A O 1
ATOM 709 N N . TYR A 1 86 ? 15.735 -2.321 -6.808 1.00 93.88 86 TYR A N 1
ATOM 710 C CA . TYR A 1 86 ? 16.316 -1.737 -8.016 1.00 93.88 86 TYR A CA 1
ATOM 711 C C . TYR A 1 86 ? 17.679 -2.347 -8.366 1.00 93.88 86 TYR A C 1
ATOM 713 O O . TYR A 1 86 ? 17.841 -2.895 -9.448 1.00 93.88 86 TYR A O 1
ATOM 721 N N . PHE A 1 87 ? 18.652 -2.294 -7.450 1.00 94.06 87 PHE A N 1
ATOM 722 C CA . PHE A 1 87 ? 20.041 -2.688 -7.737 1.00 94.06 87 PHE A CA 1
ATOM 723 C C . PHE A 1 87 ? 20.265 -4.192 -7.935 1.00 94.06 87 PHE A C 1
ATOM 725 O O . PHE A 1 87 ? 21.337 -4.602 -8.365 1.00 94.06 87 PHE A O 1
ATOM 732 N N . THR A 1 88 ? 19.284 -5.016 -7.586 1.00 94.06 88 THR A N 1
ATOM 733 C CA . THR A 1 88 ? 19.342 -6.481 -7.717 1.00 94.06 88 THR A CA 1
ATOM 734 C C . THR A 1 88 ? 18.457 -7.003 -8.851 1.00 94.06 88 THR A C 1
ATOM 736 O O . THR A 1 88 ? 18.178 -8.201 -8.899 1.00 94.06 88 THR A O 1
ATOM 739 N N . ASP A 1 89 ? 17.967 -6.112 -9.723 1.00 92.31 89 ASP A N 1
ATOM 740 C CA . ASP A 1 89 ? 17.050 -6.423 -10.829 1.00 92.31 89 ASP A CA 1
ATOM 741 C C . ASP A 1 89 ? 15.781 -7.179 -10.389 1.00 92.31 89 ASP A C 1
ATOM 743 O O . ASP A 1 89 ? 15.141 -7.911 -11.149 1.00 92.31 89 ASP A O 1
ATOM 747 N N . ALA A 1 90 ? 15.369 -6.977 -9.136 1.00 94.81 90 ALA A N 1
ATOM 748 C CA . ALA A 1 90 ? 14.151 -7.559 -8.583 1.00 94.81 90 ALA A CA 1
ATOM 749 C C . ALA A 1 90 ? 12.888 -6.993 -9.231 1.00 94.81 90 ALA A C 1
ATOM 751 O O . ALA A 1 90 ? 11.817 -7.594 -9.138 1.00 94.81 90 ALA A O 1
ATOM 752 N N . ILE A 1 91 ? 13.011 -5.811 -9.830 1.00 94.12 91 ILE A N 1
ATOM 753 C CA . ILE A 1 91 ? 11.943 -5.085 -10.496 1.00 94.12 91 ILE A CA 1
ATOM 754 C C . ILE A 1 91 ? 12.401 -4.821 -11.920 1.00 94.12 91 ILE A C 1
ATOM 756 O O . ILE A 1 91 ? 13.365 -4.095 -12.145 1.00 94.12 91 ILE A O 1
ATOM 760 N N . HIS A 1 92 ? 11.672 -5.362 -12.885 1.00 92.19 92 HIS A N 1
ATOM 761 C CA . HIS A 1 92 ? 11.902 -5.085 -14.297 1.00 92.19 92 HIS A CA 1
ATOM 762 C C . HIS A 1 92 ? 10.605 -4.647 -14.971 1.00 92.19 92 HIS A C 1
ATOM 764 O O . HIS A 1 92 ? 9.513 -4.799 -14.427 1.00 92.19 92 HIS A O 1
ATOM 770 N N . ILE A 1 93 ? 10.725 -4.063 -16.160 1.00 90.94 93 ILE A N 1
ATOM 771 C CA . ILE A 1 93 ? 9.580 -3.561 -16.921 1.00 90.94 93 ILE A CA 1
ATOM 772 C C . ILE A 1 93 ? 9.190 -4.577 -17.990 1.00 90.94 93 ILE A C 1
ATOM 774 O O . ILE A 1 93 ? 10.020 -4.962 -18.822 1.00 90.94 93 ILE A O 1
ATOM 778 N N . SER A 1 94 ? 7.922 -4.987 -17.981 1.00 90.06 94 SER A N 1
ATOM 779 C CA . SER A 1 94 ? 7.342 -5.857 -19.001 1.00 90.06 94 SER A CA 1
ATOM 780 C C . SER A 1 94 ? 7.297 -5.167 -20.365 1.00 90.06 94 SER A C 1
ATOM 782 O O . SER A 1 94 ? 7.469 -3.952 -20.498 1.00 90.06 94 SER A O 1
ATOM 784 N N . ARG A 1 95 ? 6.988 -5.933 -21.415 1.00 85.19 95 ARG A N 1
ATOM 785 C CA . ARG A 1 95 ? 6.837 -5.390 -22.776 1.00 85.19 95 ARG A CA 1
ATOM 786 C C . ARG A 1 95 ? 5.754 -4.304 -22.882 1.00 85.19 95 ARG A C 1
ATOM 788 O O . ARG A 1 95 ? 5.801 -3.493 -23.800 1.00 85.19 95 ARG A O 1
ATOM 795 N N . TYR A 1 96 ? 4.811 -4.283 -21.942 1.00 84.06 96 TYR A N 1
ATOM 796 C CA . TYR A 1 96 ? 3.689 -3.345 -21.898 1.00 84.06 96 TYR A CA 1
ATOM 797 C C . TYR A 1 96 ? 3.901 -2.180 -20.919 1.00 84.06 96 TYR A C 1
ATOM 799 O O . TYR A 1 96 ? 2.974 -1.409 -20.693 1.00 84.06 96 TYR A O 1
ATOM 807 N N . GLY A 1 97 ? 5.101 -2.038 -20.343 1.00 83.25 97 GLY A N 1
ATOM 808 C CA . GLY A 1 97 ? 5.432 -0.897 -19.483 1.00 83.25 97 GLY A CA 1
ATOM 809 C C . GLY A 1 97 ? 5.032 -1.064 -18.023 1.00 83.25 97 GLY A C 1
ATOM 810 O O . GLY A 1 97 ? 5.038 -0.093 -17.272 1.00 83.25 97 GLY A O 1
ATOM 811 N N . TYR A 1 98 ? 4.682 -2.282 -17.609 1.00 86.88 98 TYR A N 1
ATOM 812 C CA . TYR A 1 98 ? 4.318 -2.561 -16.225 1.00 86.88 98 TYR A CA 1
ATOM 813 C C . TYR A 1 98 ? 5.514 -3.068 -15.423 1.00 86.88 98 TYR A C 1
ATOM 815 O O . TYR A 1 98 ? 6.319 -3.829 -15.963 1.00 86.88 98 TYR A O 1
ATOM 823 N N . PRO A 1 99 ? 5.604 -2.730 -14.128 1.00 91.50 99 PRO A N 1
ATOM 824 C CA . PRO A 1 99 ? 6.564 -3.363 -13.244 1.00 91.50 99 PRO A CA 1
ATOM 825 C C . PRO A 1 99 ? 6.210 -4.843 -13.052 1.00 91.50 99 PRO A C 1
ATOM 827 O O . PRO A 1 99 ? 5.039 -5.217 -12.892 1.00 91.50 99 PRO A O 1
ATOM 830 N N . VAL A 1 100 ? 7.247 -5.669 -13.066 1.00 95.19 100 VAL A N 1
ATOM 831 C CA . VAL A 1 100 ? 7.211 -7.097 -12.764 1.00 95.19 100 VAL A CA 1
ATOM 832 C C . VAL A 1 100 ? 8.183 -7.356 -11.627 1.00 95.19 100 VAL A C 1
ATOM 834 O O . VAL A 1 100 ? 9.320 -6.883 -11.657 1.00 95.19 100 VAL A O 1
ATOM 837 N N . TRP A 1 101 ? 7.708 -8.045 -10.597 1.00 96.81 101 TRP A N 1
ATOM 838 C CA . TRP A 1 101 ? 8.427 -8.228 -9.341 1.00 96.81 101 TRP A CA 1
ATOM 839 C C . TRP A 1 101 ? 8.940 -9.656 -9.198 1.00 96.81 101 TRP A C 1
ATOM 841 O O . TRP A 1 101 ? 8.234 -10.617 -9.498 1.00 96.81 101 TRP A O 1
ATOM 851 N N . SER A 1 102 ? 10.145 -9.799 -8.659 1.00 97.25 102 SER A N 1
ATOM 852 C CA . SER A 1 102 ? 10.659 -11.082 -8.192 1.00 97.25 102 SER A CA 1
ATOM 853 C C . SER A 1 102 ? 9.889 -11.566 -6.955 1.00 97.25 102 SER A C 1
ATOM 855 O O . SER A 1 102 ? 9.285 -10.781 -6.216 1.00 97.25 102 SER A O 1
ATOM 857 N N . LEU A 1 103 ? 9.952 -12.873 -6.683 1.00 96.75 103 LEU A N 1
ATOM 858 C CA . LEU A 1 103 ? 9.290 -13.477 -5.523 1.00 96.75 103 LEU A CA 1
ATOM 859 C C . LEU A 1 103 ? 9.749 -12.854 -4.201 1.00 96.75 103 LEU A C 1
ATOM 861 O O . LEU A 1 103 ? 8.928 -12.537 -3.345 1.00 96.75 103 LEU A O 1
ATOM 865 N N . TRP A 1 104 ? 11.057 -12.672 -4.021 1.00 96.56 104 TRP A N 1
ATOM 866 C CA . TRP A 1 104 ? 11.577 -12.149 -2.762 1.00 96.56 104 TRP A CA 1
ATOM 867 C C . TRP A 1 104 ? 11.165 -10.686 -2.554 1.00 96.56 104 TRP A C 1
ATOM 869 O O . TRP A 1 104 ? 10.835 -10.308 -1.431 1.00 96.56 104 TRP A O 1
ATOM 879 N N . PHE A 1 105 ? 11.118 -9.877 -3.621 1.00 96.94 105 PHE A N 1
ATOM 880 C CA . PHE A 1 105 ? 10.700 -8.479 -3.528 1.00 96.94 105 PHE A CA 1
ATOM 881 C C . PHE A 1 105 ? 9.204 -8.382 -3.215 1.00 96.94 105 PHE A C 1
ATOM 883 O O . PHE A 1 105 ? 8.793 -7.616 -2.343 1.00 96.94 105 PHE A O 1
ATOM 890 N N . PHE A 1 106 ? 8.393 -9.229 -3.850 1.00 97.19 106 PHE A N 1
ATOM 891 C CA . PHE A 1 106 ? 6.978 -9.383 -3.529 1.00 97.19 106 PHE A CA 1
ATOM 892 C C . PHE A 1 106 ? 6.749 -9.761 -2.056 1.00 97.19 106 PHE A C 1
ATOM 894 O O . PHE A 1 106 ? 5.963 -9.099 -1.372 1.00 97.19 106 PHE A O 1
ATOM 901 N N . LEU A 1 107 ? 7.461 -10.771 -1.543 1.00 97.44 107 LEU A N 1
ATOM 902 C CA . LEU A 1 107 ? 7.369 -11.183 -0.138 1.00 97.44 107 LEU A CA 1
ATOM 903 C C . LEU A 1 107 ? 7.797 -10.059 0.808 1.00 97.44 107 LEU A C 1
ATOM 905 O O . LEU A 1 107 ? 7.108 -9.796 1.792 1.00 97.44 107 LEU A O 1
ATOM 909 N N . PHE A 1 108 ? 8.887 -9.360 0.487 1.00 96.38 108 PHE A N 1
ATOM 910 C CA . PHE A 1 108 ? 9.349 -8.205 1.249 1.00 96.38 108 PHE A CA 1
ATOM 911 C C . PHE A 1 108 ? 8.263 -7.122 1.351 1.00 96.38 108 PHE A C 1
ATOM 913 O O . PHE A 1 108 ? 7.931 -6.688 2.457 1.00 96.38 108 PHE A O 1
ATOM 920 N N . ILE A 1 109 ? 7.661 -6.724 0.224 1.00 96.38 109 ILE A N 1
ATOM 921 C CA . ILE A 1 109 ? 6.609 -5.698 0.197 1.00 96.38 109 ILE A CA 1
ATOM 922 C C . ILE A 1 109 ? 5.353 -6.165 0.940 1.00 96.38 109 ILE A C 1
ATOM 924 O O . ILE A 1 109 ? 4.788 -5.390 1.713 1.00 96.38 109 ILE A O 1
ATOM 928 N N . ILE A 1 110 ? 4.927 -7.420 0.779 1.00 96.31 110 ILE A N 1
ATOM 929 C CA . ILE A 1 110 ? 3.770 -7.956 1.513 1.00 96.31 110 ILE A CA 1
ATOM 930 C C . ILE A 1 110 ? 4.012 -7.965 3.019 1.00 96.31 110 ILE A C 1
ATOM 932 O O . ILE A 1 110 ? 3.134 -7.548 3.776 1.00 96.31 110 ILE A O 1
ATOM 936 N N . ILE A 1 111 ? 5.178 -8.420 3.472 1.00 96.12 111 ILE A N 1
ATOM 937 C CA . ILE A 1 111 ? 5.485 -8.487 4.903 1.00 96.12 111 ILE A CA 1
ATOM 938 C C . ILE A 1 111 ? 5.567 -7.073 5.479 1.00 96.12 111 ILE A C 1
ATOM 940 O O . ILE A 1 111 ? 4.948 -6.788 6.504 1.00 96.12 111 ILE A O 1
ATOM 944 N N . LEU A 1 112 ? 6.268 -6.163 4.802 1.00 95.75 112 LEU A N 1
ATOM 945 C CA . LEU A 1 112 ? 6.462 -4.807 5.301 1.00 95.75 112 LEU A CA 1
ATOM 946 C C . LEU A 1 112 ? 5.171 -3.976 5.239 1.00 95.75 112 LEU A C 1
ATOM 948 O O . LEU A 1 112 ? 4.777 -3.360 6.227 1.00 95.75 112 LEU A O 1
ATOM 952 N N . VAL A 1 113 ? 4.484 -3.940 4.098 1.00 95.50 113 VAL A N 1
ATOM 953 C CA . VAL A 1 113 ? 3.275 -3.117 3.926 1.00 95.50 113 VAL A CA 1
ATOM 954 C C . VAL A 1 113 ? 2.052 -3.818 4.509 1.00 95.50 113 VAL A C 1
ATOM 956 O O . VAL A 1 113 ? 1.309 -3.221 5.289 1.00 95.50 113 VAL A O 1
ATOM 959 N N . GLY A 1 114 ? 1.848 -5.092 4.186 1.00 94.62 114 GLY A N 1
ATOM 960 C CA . GLY A 1 114 ? 0.739 -5.883 4.717 1.00 94.62 114 GLY A CA 1
ATOM 961 C C . GLY A 1 114 ? 0.873 -6.115 6.221 1.00 94.62 114 GLY A C 1
ATOM 962 O O . GLY A 1 114 ? -0.037 -5.782 6.981 1.00 94.62 114 GLY A O 1
ATOM 963 N N . GLY A 1 115 ? 2.024 -6.630 6.652 1.00 93.56 115 GLY A N 1
ATOM 964 C CA . GLY A 1 115 ? 2.290 -6.985 8.046 1.00 93.56 115 GLY A CA 1
ATOM 965 C C . GLY A 1 115 ? 2.506 -5.790 8.972 1.00 93.56 115 GLY A C 1
ATOM 966 O O . GLY A 1 115 ? 1.918 -5.754 10.051 1.00 93.56 115 GLY A O 1
ATOM 967 N N . CYS A 1 116 ? 3.307 -4.795 8.576 1.00 91.69 116 CYS A N 1
ATOM 968 C CA . CYS A 1 116 ? 3.651 -3.679 9.471 1.00 91.69 116 CYS A CA 1
ATOM 969 C C . CYS A 1 116 ? 2.751 -2.443 9.327 1.00 91.69 116 CYS A C 1
ATOM 971 O O . CYS A 1 116 ? 2.795 -1.577 10.203 1.00 91.69 116 CYS A O 1
ATOM 973 N N . ALA A 1 117 ? 1.931 -2.343 8.274 1.00 91.94 117 ALA A N 1
ATOM 974 C CA . ALA A 1 117 ? 1.014 -1.215 8.095 1.00 91.94 117 ALA A CA 1
ATOM 975 C C . ALA A 1 117 ? -0.458 -1.649 8.031 1.00 91.94 117 ALA A C 1
ATOM 977 O O . ALA A 1 117 ? -1.227 -1.295 8.924 1.00 91.94 117 ALA A O 1
ATOM 978 N N . ILE A 1 118 ? -0.863 -2.429 7.026 1.00 94.69 118 ILE A N 1
ATOM 979 C CA . ILE A 1 118 ? -2.283 -2.729 6.764 1.00 94.69 118 ILE A CA 1
ATOM 980 C C . ILE A 1 118 ? -2.923 -3.533 7.905 1.00 94.69 118 ILE A C 1
ATOM 982 O O . ILE A 1 118 ? -3.966 -3.128 8.422 1.00 94.69 118 ILE A O 1
ATOM 986 N N . LEU A 1 119 ? -2.309 -4.641 8.334 1.00 94.69 119 LEU A N 1
ATOM 987 C CA . LEU A 1 119 ? -2.842 -5.472 9.419 1.00 94.6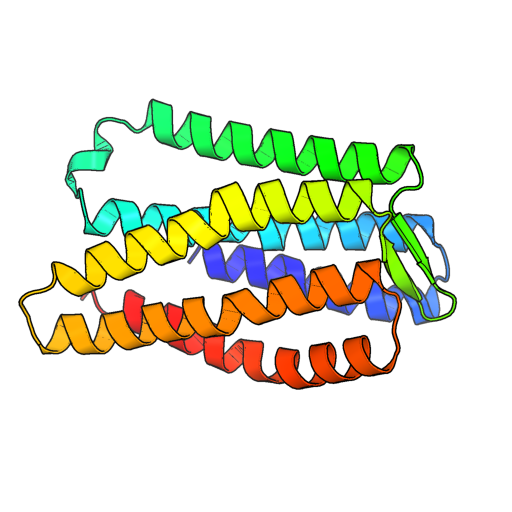9 119 LEU A CA 1
ATOM 988 C C . LEU A 1 119 ? -2.985 -4.686 10.738 1.00 94.69 119 LEU A C 1
ATOM 990 O O . LEU A 1 119 ? -4.080 -4.702 11.310 1.00 94.69 119 LEU A O 1
ATOM 994 N N . PRO A 1 120 ? -1.968 -3.929 11.204 1.00 93.50 120 PRO A N 1
ATOM 995 C CA . PRO A 1 120 ? -2.112 -3.042 12.353 1.00 93.50 120 PRO A CA 1
ATOM 996 C C . PRO A 1 120 ? -3.233 -2.020 12.187 1.00 93.50 120 PRO A C 1
ATOM 998 O O . PRO A 1 120 ? -3.994 -1.793 13.125 1.00 93.50 120 PRO A O 1
ATOM 1001 N N . ILE A 1 121 ? -3.374 -1.418 11.004 1.00 94.69 121 ILE A N 1
ATOM 1002 C CA . ILE A 1 121 ? -4.433 -0.440 10.742 1.00 94.69 121 ILE A CA 1
ATOM 1003 C C . ILE A 1 121 ? -5.809 -1.077 10.920 1.00 94.69 121 ILE A C 1
ATOM 1005 O O . ILE A 1 121 ? -6.628 -0.519 11.646 1.00 94.69 121 ILE A O 1
ATOM 1009 N N . LEU A 1 122 ? -6.051 -2.242 10.315 1.00 95.12 122 LEU A N 1
ATOM 1010 C CA . LEU A 1 122 ? -7.326 -2.952 10.419 1.00 95.12 122 LEU A CA 1
ATOM 1011 C C . LEU A 1 122 ? -7.618 -3.382 11.862 1.00 95.12 122 LEU A C 1
ATOM 1013 O O . LEU A 1 122 ? -8.721 -3.147 12.360 1.00 95.12 122 LEU A O 1
ATOM 1017 N N . ALA A 1 123 ? -6.624 -3.938 12.560 1.00 94.75 123 ALA A N 1
ATOM 1018 C CA . ALA A 1 123 ? -6.766 -4.386 13.943 1.00 94.75 123 ALA A CA 1
ATOM 1019 C C . ALA A 1 123 ? -7.079 -3.222 14.899 1.00 94.75 123 ALA A C 1
ATOM 1021 O O . ALA A 1 123 ? -8.012 -3.294 15.706 1.00 94.75 123 ALA A O 1
ATOM 1022 N N . VAL A 1 124 ? -6.330 -2.119 14.792 1.00 93.56 124 VAL A N 1
ATOM 1023 C CA . VAL A 1 124 ? -6.561 -0.923 15.612 1.00 93.56 124 VAL A CA 1
ATOM 1024 C C . VAL A 1 124 ? -7.886 -0.265 15.221 1.00 93.56 124 VAL A C 1
ATOM 1026 O O . VAL A 1 124 ? -8.626 0.151 16.111 1.00 93.56 124 VAL A O 1
ATOM 1029 N N . SER A 1 125 ? -8.247 -0.228 13.934 1.00 93.94 125 SER A N 1
ATOM 1030 C CA . SER A 1 125 ? -9.543 0.300 13.499 1.00 93.94 125 SER A CA 1
ATOM 1031 C C . SER A 1 125 ? -10.719 -0.471 14.079 1.00 93.94 125 SER A C 1
ATOM 1033 O O . SER A 1 125 ? -11.645 0.131 14.622 1.00 93.94 125 SER A O 1
ATOM 1035 N N . TYR A 1 126 ? -10.681 -1.800 14.019 1.00 94.44 126 TYR A N 1
ATOM 1036 C CA . TYR A 1 126 ? -11.721 -2.625 14.623 1.00 94.44 126 TYR A CA 1
ATOM 1037 C C . TYR A 1 126 ? -11.835 -2.360 16.132 1.00 94.44 126 TYR A C 1
ATOM 1039 O O . TYR A 1 126 ? -12.935 -2.174 16.662 1.00 94.44 126 TYR A O 1
ATOM 1047 N N . LYS A 1 127 ? -10.692 -2.238 16.820 1.00 93.75 127 LYS A N 1
ATOM 1048 C CA . LYS A 1 127 ? -10.656 -1.897 18.245 1.00 93.75 127 LYS A CA 1
ATOM 1049 C C . LYS A 1 127 ? -11.310 -0.540 18.525 1.00 93.75 127 LYS A C 1
ATOM 1051 O O . LYS A 1 127 ? -12.178 -0.477 19.393 1.00 93.75 127 LYS A O 1
ATOM 1056 N N . VAL A 1 128 ? -10.977 0.509 17.767 1.00 91.81 128 VAL A N 1
ATOM 1057 C CA . VAL A 1 128 ? -11.632 1.828 17.878 1.00 91.81 128 VAL A CA 1
ATOM 1058 C C . VAL A 1 128 ? -13.145 1.699 17.690 1.00 91.81 128 VAL A C 1
ATOM 1060 O O . VAL A 1 128 ? -13.907 2.171 18.533 1.00 91.81 128 VAL A O 1
ATOM 1063 N N . PHE A 1 129 ? -13.591 1.016 16.633 1.00 92.44 129 PHE A N 1
ATOM 1064 C CA . PHE A 1 129 ? -15.016 0.830 16.343 1.00 92.44 129 PHE A CA 1
ATOM 1065 C C . PHE A 1 129 ? -15.766 0.148 17.497 1.00 92.44 129 PHE A C 1
ATOM 1067 O O . PHE A 1 129 ? -16.891 0.537 17.827 1.00 92.44 129 PHE A O 1
ATOM 1074 N N . SER A 1 130 ? -15.139 -0.844 18.133 1.00 92.06 130 SER A N 1
ATOM 1075 C CA . SER A 1 130 ? -15.726 -1.572 19.261 1.00 92.06 130 SER A CA 1
ATOM 1076 C C . SER A 1 130 ? -15.854 -0.719 20.534 1.00 92.06 130 SER A C 1
ATOM 1078 O O . SER A 1 130 ? -16.810 -0.892 21.287 1.00 92.06 130 SER A O 1
ATOM 1080 N N . MET A 1 131 ? -14.949 0.244 20.743 1.00 91.12 131 MET A N 1
ATOM 1081 C CA . MET A 1 131 ? -14.921 1.125 21.920 1.00 91.12 131 MET A CA 1
ATOM 1082 C C . MET A 1 131 ? -15.894 2.312 21.838 1.00 91.12 131 MET A C 1
ATOM 1084 O O . MET A 1 131 ? -16.210 2.926 22.860 1.00 91.12 131 MET A O 1
ATOM 1088 N N . MET A 1 132 ? -16.384 2.660 20.646 1.00 89.88 132 MET A N 1
ATOM 1089 C CA . MET A 1 132 ? -17.292 3.795 20.470 1.00 89.88 132 MET A CA 1
ATOM 1090 C C . MET A 1 132 ? -18.685 3.517 21.057 1.00 89.88 132 MET A C 1
ATOM 1092 O O . MET A 1 132 ? -19.410 2.641 20.584 1.00 89.88 132 MET A O 1
ATOM 1096 N N . LYS A 1 133 ? -19.093 4.328 22.042 1.00 89.69 133 LYS A N 1
ATOM 1097 C CA . LYS A 1 133 ? -20.431 4.270 22.663 1.00 89.69 133 LYS A CA 1
ATOM 1098 C C . LYS A 1 133 ? -21.490 5.046 21.872 1.00 89.69 133 LYS A C 1
ATOM 1100 O O . LYS A 1 133 ? -22.620 4.592 21.725 1.00 89.69 133 LYS A O 1
ATOM 1105 N N . TYR A 1 134 ? -21.130 6.213 21.336 1.00 89.00 134 TYR A N 1
ATOM 1106 C CA . TYR A 1 134 ? -22.074 7.093 20.644 1.00 89.00 134 TYR A CA 1
ATOM 1107 C C . TYR A 1 134 ? -22.435 6.559 19.255 1.00 89.00 134 TYR A C 1
ATOM 1109 O O . TYR A 1 134 ? -21.580 6.449 18.374 1.00 89.00 134 TYR A O 1
ATOM 1117 N N . ARG A 1 135 ? -23.726 6.283 19.031 1.00 89.31 135 ARG A N 1
ATOM 1118 C CA . ARG A 1 135 ? -24.247 5.671 17.793 1.00 89.31 135 ARG A CA 1
ATOM 1119 C C . ARG A 1 135 ? -23.889 6.457 16.526 1.00 89.31 135 ARG A C 1
ATOM 1121 O O . ARG A 1 135 ? -23.541 5.851 15.516 1.00 89.31 135 ARG A O 1
ATOM 1128 N N . ILE A 1 136 ? -23.955 7.790 16.581 1.00 88.69 136 ILE A N 1
ATOM 1129 C CA . ILE A 1 136 ? -23.651 8.666 15.436 1.00 88.69 136 ILE A CA 1
ATOM 1130 C C . ILE A 1 136 ? -22.170 8.554 15.058 1.00 88.69 136 ILE A C 1
ATOM 1132 O O . ILE A 1 136 ? -21.848 8.312 13.895 1.00 88.69 136 ILE A O 1
ATOM 1136 N N . LEU A 1 137 ? -21.278 8.663 16.047 1.00 87.62 137 LEU A N 1
ATOM 1137 C CA . LEU A 1 137 ? -19.835 8.557 15.842 1.00 87.62 137 LEU A CA 1
ATOM 1138 C C . LEU A 1 137 ? -19.448 7.163 15.336 1.00 87.62 137 LEU A C 1
ATOM 1140 O O . LEU A 1 137 ? -18.704 7.042 14.366 1.00 87.62 137 LEU A O 1
ATOM 1144 N N . LYS A 1 138 ? -20.046 6.117 15.917 1.00 91.12 138 LYS A N 1
ATOM 1145 C CA . LYS A 1 138 ? -19.835 4.724 15.511 1.00 91.12 138 LYS A CA 1
ATOM 1146 C C . LYS A 1 138 ? -20.236 4.472 14.056 1.00 91.12 138 LYS A C 1
ATOM 1148 O O . LYS A 1 138 ? -19.490 3.825 13.327 1.00 91.12 138 LYS A O 1
ATOM 1153 N N . ARG A 1 139 ? -21.376 5.011 13.602 1.00 91.19 139 ARG A N 1
ATOM 1154 C CA . ARG A 1 139 ? -21.824 4.890 12.201 1.00 91.19 139 ARG A CA 1
ATOM 1155 C C . ARG A 1 139 ? -20.883 5.608 11.231 1.00 91.19 139 ARG A C 1
ATOM 1157 O O . ARG A 1 139 ? -20.620 5.088 10.154 1.00 91.19 139 ARG A O 1
ATOM 1164 N N . ARG A 1 140 ? -20.364 6.782 11.598 1.00 88.88 140 ARG A N 1
ATOM 1165 C CA . ARG A 1 140 ? -19.389 7.510 10.765 1.00 88.88 140 ARG A CA 1
ATOM 1166 C C . ARG A 1 140 ? -18.053 6.781 10.695 1.00 88.88 140 ARG A C 1
ATOM 1168 O O . ARG A 1 140 ? -17.514 6.592 9.611 1.00 88.88 140 ARG A O 1
ATOM 1175 N N . TYR A 1 141 ? -17.559 6.314 11.835 1.00 92.75 141 TYR A N 1
ATOM 1176 C CA . TYR A 1 141 ? -16.317 5.558 11.893 1.00 92.75 141 TYR A CA 1
ATOM 1177 C C . TYR A 1 141 ? -16.417 4.215 11.156 1.00 92.75 141 TYR A C 1
ATOM 1179 O O . TYR A 1 141 ? -15.448 3.769 10.551 1.00 92.75 141 TYR A O 1
ATOM 1187 N N . PHE A 1 142 ? -17.601 3.596 11.129 1.00 93.25 142 PHE A N 1
ATOM 1188 C CA . PHE A 1 142 ? -17.853 2.423 10.293 1.00 93.25 142 PHE A CA 1
ATOM 1189 C C . PHE A 1 142 ? -17.578 2.699 8.809 1.00 93.25 142 PHE A C 1
ATOM 1191 O O . PHE A 1 142 ? -16.950 1.872 8.161 1.00 93.25 142 PHE A O 1
ATOM 1198 N N . LEU A 1 143 ? -17.967 3.867 8.279 1.00 94.00 143 LEU A N 1
ATOM 1199 C CA . LEU A 1 143 ? -17.660 4.243 6.891 1.00 94.00 143 LEU A CA 1
ATOM 1200 C C . LEU A 1 143 ? -16.151 4.353 6.655 1.00 94.00 143 LEU A C 1
ATOM 1202 O O . LEU A 1 143 ? -15.654 3.857 5.648 1.00 94.00 143 LEU A O 1
ATOM 1206 N N . PHE A 1 144 ? -15.415 4.936 7.604 1.00 93.25 144 PHE A N 1
ATOM 1207 C CA . PHE A 1 144 ? -13.953 4.972 7.557 1.00 93.25 144 PHE A CA 1
ATOM 1208 C C . PHE A 1 144 ? -13.346 3.562 7.554 1.00 93.25 144 PHE A C 1
ATOM 1210 O O . PHE A 1 144 ? -12.494 3.259 6.719 1.00 93.25 144 PHE A O 1
ATOM 1217 N N . TYR A 1 145 ? -13.815 2.686 8.447 1.00 93.50 145 TYR A N 1
ATOM 1218 C CA . TYR A 1 145 ? -13.357 1.300 8.525 1.00 93.50 145 TYR A CA 1
ATOM 1219 C C . TYR A 1 145 ? -13.646 0.527 7.234 1.00 93.50 145 TYR A C 1
ATOM 1221 O O . TYR A 1 145 ? -12.747 -0.126 6.714 1.00 93.50 145 TYR A O 1
ATOM 1229 N N . VAL A 1 146 ? -14.856 0.651 6.681 1.00 94.75 146 VAL A N 1
ATOM 1230 C CA . VAL A 1 146 ? -15.229 0.061 5.386 1.00 94.75 146 VAL A CA 1
ATOM 1231 C C . VAL A 1 146 ? -14.334 0.598 4.272 1.00 94.75 146 VAL A C 1
ATOM 1233 O O . VAL A 1 146 ? -13.834 -0.183 3.471 1.00 94.75 146 VAL A O 1
ATOM 1236 N N . GLY A 1 147 ? -14.059 1.905 4.252 1.00 94.12 147 GLY A N 1
ATOM 1237 C CA . GLY A 1 14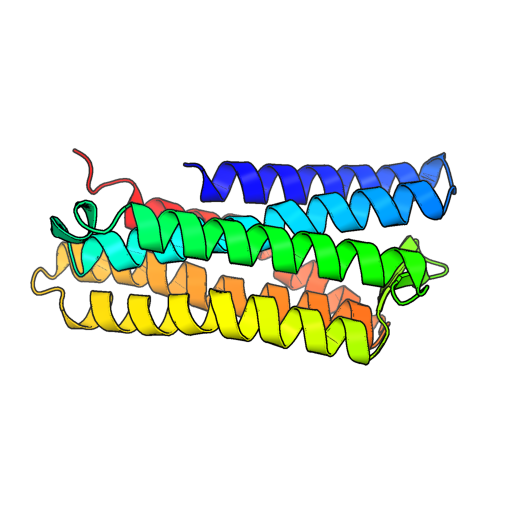7 ? -13.148 2.513 3.285 1.00 94.12 147 GLY A CA 1
ATOM 1238 C C . GLY A 1 147 ? -11.751 1.887 3.322 1.00 94.12 147 GLY A C 1
ATOM 1239 O O . GLY A 1 147 ? -11.237 1.485 2.283 1.00 94.12 147 GLY A O 1
ATOM 1240 N N . ILE A 1 148 ? -11.158 1.723 4.509 1.00 93.94 148 ILE A N 1
ATOM 1241 C CA . ILE A 1 148 ? -9.860 1.042 4.675 1.00 93.94 148 ILE A CA 1
ATOM 1242 C C . ILE A 1 148 ? -9.950 -0.432 4.278 1.00 93.94 148 ILE A C 1
ATOM 1244 O O . ILE A 1 148 ? -9.072 -0.936 3.576 1.00 93.94 148 ILE A O 1
ATOM 1248 N N . PHE A 1 149 ? -10.990 -1.126 4.734 1.00 94.75 149 PHE A N 1
ATOM 1249 C CA . PHE A 1 149 ? -11.182 -2.549 4.488 1.00 94.75 149 PHE A CA 1
ATOM 1250 C C . PHE A 1 149 ? -11.339 -2.854 2.997 1.00 94.75 149 PHE A C 1
ATOM 1252 O O . PHE A 1 149 ? -10.778 -3.836 2.535 1.00 94.75 149 PHE A O 1
ATOM 1259 N N . CYS A 1 150 ? -12.025 -2.004 2.231 1.00 93.81 150 CYS A N 1
ATOM 1260 C CA . CYS A 1 150 ? -12.161 -2.148 0.779 1.00 93.81 150 CYS A CA 1
ATOM 1261 C C . CYS A 1 150 ? -10.942 -1.609 0.011 1.00 93.81 150 CYS A C 1
ATOM 1263 O O . CYS A 1 150 ? -10.583 -2.148 -1.031 1.00 93.81 150 CYS A O 1
ATOM 1265 N N . PHE A 1 151 ? -10.248 -0.593 0.529 1.00 92.38 151 PHE A N 1
ATOM 1266 C CA . PHE A 1 151 ? -9.017 -0.097 -0.092 1.00 92.38 151 PHE A CA 1
ATOM 1267 C C . PHE A 1 151 ? -7.840 -1.078 0.052 1.00 92.38 151 PHE A C 1
ATOM 1269 O O . PHE A 1 151 ? -6.993 -1.162 -0.833 1.00 92.38 151 PHE A O 1
ATOM 1276 N N . SER A 1 152 ? -7.783 -1.852 1.140 1.00 92.56 152 SER A N 1
ATOM 1277 C CA . SER A 1 152 ? -6.656 -2.754 1.426 1.00 92.56 152 SER A CA 1
ATOM 1278 C C . SER A 1 152 ? -6.493 -3.893 0.397 1.00 92.56 152 SER A C 1
ATOM 1280 O O . SER A 1 152 ? -5.375 -4.079 -0.086 1.00 92.56 152 SER A O 1
ATOM 1282 N N . PRO A 1 153 ? -7.552 -4.626 -0.016 1.00 93.44 153 PRO A N 1
ATOM 1283 C CA . PRO A 1 153 ? -7.479 -5.631 -1.076 1.00 93.44 153 PRO A CA 1
ATOM 1284 C C . PRO A 1 153 ? -6.932 -5.105 -2.401 1.00 93.44 153 PRO A C 1
ATOM 1286 O O . PRO A 1 153 ? -6.221 -5.841 -3.077 1.00 93.44 153 PRO A O 1
ATOM 1289 N N . LEU A 1 154 ? -7.202 -3.844 -2.760 1.00 92.69 154 LEU A N 1
ATOM 1290 C CA . LEU A 1 154 ? -6.659 -3.253 -3.986 1.00 92.69 154 LEU A CA 1
ATOM 1291 C C . LEU A 1 154 ? -5.126 -3.263 -3.986 1.00 92.69 154 LEU A C 1
ATOM 1293 O O . LEU A 1 154 ? -4.525 -3.569 -5.010 1.00 92.69 154 LEU A O 1
ATOM 1297 N N . LEU A 1 155 ? -4.477 -2.988 -2.852 1.00 92.06 155 LEU A N 1
ATOM 1298 C CA . LEU A 1 155 ? -3.015 -3.063 -2.775 1.00 92.06 155 LEU A CA 1
ATOM 1299 C C . LEU A 1 155 ? -2.493 -4.478 -2.934 1.00 92.06 155 LEU A C 1
ATOM 1301 O O . LEU A 1 155 ? -1.533 -4.683 -3.669 1.00 92.06 155 LEU A O 1
ATOM 1305 N N . PHE A 1 156 ? -3.139 -5.455 -2.302 1.00 94.75 156 PHE A N 1
ATOM 1306 C CA . PHE A 1 156 ? -2.753 -6.851 -2.484 1.00 94.75 156 PHE A CA 1
ATOM 1307 C C . PHE A 1 156 ? -2.967 -7.316 -3.927 1.00 94.75 156 PHE A C 1
ATOM 1309 O O . PHE A 1 156 ? -2.117 -8.028 -4.456 1.00 94.75 156 PHE A O 1
ATOM 1316 N N . LEU A 1 157 ? -4.036 -6.862 -4.591 1.00 95.06 157 LEU A N 1
ATOM 1317 C CA . LEU A 1 157 ? -4.253 -7.099 -6.018 1.00 95.06 157 LEU A CA 1
ATOM 1318 C C . LEU A 1 157 ? -3.144 -6.471 -6.868 1.00 95.06 157 LEU A C 1
ATOM 1320 O O . LEU A 1 157 ? -2.626 -7.147 -7.749 1.00 95.06 157 LEU A O 1
ATOM 1324 N N . ILE A 1 158 ? -2.712 -5.240 -6.570 1.00 93.25 158 ILE A N 1
ATOM 1325 C CA . ILE A 1 158 ? -1.573 -4.599 -7.250 1.00 93.25 158 ILE A CA 1
ATOM 1326 C C . ILE A 1 158 ? -0.286 -5.411 -7.045 1.00 93.25 158 ILE A C 1
ATOM 1328 O O . ILE A 1 158 ? 0.436 -5.662 -8.008 1.00 93.25 158 ILE A O 1
ATOM 1332 N N . PHE A 1 159 ? -0.003 -5.862 -5.820 1.00 95.50 159 PHE A N 1
ATOM 1333 C CA . PHE A 1 159 ? 1.198 -6.654 -5.528 1.00 95.50 159 PHE A CA 1
ATOM 1334 C C . PHE A 1 159 ? 1.183 -7.979 -6.283 1.00 95.50 159 PHE A C 1
ATOM 1336 O O . PHE A 1 159 ? 2.162 -8.336 -6.937 1.00 95.50 159 PHE A O 1
ATOM 1343 N N . LEU A 1 160 ? 0.052 -8.682 -6.234 1.00 96.69 160 LEU A N 1
ATOM 1344 C CA . LEU A 1 160 ? -0.132 -9.947 -6.932 1.00 96.69 160 LEU A CA 1
ATOM 1345 C C . LEU A 1 160 ? -0.068 -9.751 -8.452 1.00 96.69 160 LEU A C 1
ATOM 1347 O O . LEU A 1 160 ? 0.530 -10.559 -9.155 1.00 96.69 160 LEU A O 1
ATOM 1351 N N . SER A 1 161 ? -0.627 -8.649 -8.954 1.00 95.44 161 SER A N 1
ATOM 1352 C CA . SER A 1 161 ? -0.588 -8.274 -10.365 1.00 95.44 161 SER A CA 1
ATOM 1353 C C . SER A 1 161 ? 0.828 -7.985 -10.857 1.00 95.44 161 SER A C 1
ATOM 1355 O O . SER A 1 161 ? 1.125 -8.292 -12.011 1.00 95.44 161 SER A O 1
ATOM 1357 N N . ASN A 1 162 ? 1.681 -7.391 -10.023 1.00 94.88 162 ASN A N 1
ATOM 1358 C CA . ASN A 1 162 ? 3.076 -7.133 -10.368 1.00 94.88 162 ASN A CA 1
ATOM 1359 C C . ASN A 1 162 ? 3.934 -8.397 -10.246 1.00 94.88 162 ASN A C 1
ATOM 1361 O O . ASN A 1 162 ? 4.881 -8.557 -11.004 1.00 94.88 162 ASN A O 1
ATOM 1365 N N . PHE A 1 163 ? 3.604 -9.314 -9.336 1.00 97.19 163 PHE A N 1
ATOM 1366 C CA . PHE A 1 163 ? 4.328 -10.577 -9.189 1.00 97.19 163 PHE A CA 1
ATOM 1367 C C . PHE A 1 163 ? 3.982 -11.602 -10.282 1.00 97.19 163 PHE A C 1
ATOM 1369 O O . PHE A 1 163 ? 4.877 -12.179 -10.889 1.00 97.19 163 PHE A O 1
ATOM 1376 N N . LEU A 1 164 ? 2.692 -11.826 -10.556 1.00 96.00 164 LEU A N 1
ATOM 1377 C CA . LEU A 1 164 ? 2.247 -12.869 -11.491 1.00 96.00 164 LEU A CA 1
ATOM 1378 C C . LEU A 1 164 ? 2.326 -12.462 -12.970 1.00 96.00 164 LEU A C 1
ATOM 1380 O O . LEU A 1 164 ? 2.118 -13.311 -13.831 1.00 96.00 164 LEU A O 1
ATOM 1384 N N . ASP A 1 165 ? 2.531 -11.173 -13.258 1.00 93.75 165 ASP A N 1
ATOM 1385 C CA . ASP A 1 165 ? 2.499 -10.573 -14.603 1.00 93.75 165 ASP A CA 1
ATOM 1386 C C . ASP A 1 165 ? 1.346 -11.078 -15.497 1.00 93.75 165 ASP A C 1
ATOM 1388 O O . ASP A 1 165 ? 1.487 -11.330 -16.692 1.00 93.75 165 ASP A O 1
ATOM 1392 N N . ASN A 1 166 ? 0.163 -11.255 -14.903 1.00 93.69 166 ASN A N 1
ATOM 1393 C CA . ASN A 1 166 ? -0.985 -11.838 -15.584 1.00 93.69 166 ASN A CA 1
ATOM 1394 C C . ASN A 1 166 ? -1.939 -10.752 -16.105 1.00 93.69 166 ASN A C 1
ATOM 1396 O O . ASN A 1 166 ? -2.403 -9.902 -15.342 1.00 93.69 166 ASN A O 1
ATOM 1400 N N . TYR A 1 167 ? -2.287 -10.816 -17.394 1.00 91.94 167 TYR A N 1
ATOM 1401 C CA . TYR A 1 167 ? -3.175 -9.841 -18.037 1.00 91.94 167 TYR A CA 1
ATOM 1402 C C . TYR A 1 167 ? -4.569 -9.758 -17.393 1.00 91.94 167 TYR A C 1
ATOM 1404 O O . TYR A 1 167 ? -5.058 -8.657 -17.144 1.00 91.94 167 TYR A O 1
ATOM 1412 N N . LEU A 1 168 ? -5.202 -10.895 -17.082 1.00 94.44 168 LEU A N 1
ATOM 1413 C CA . LEU A 1 168 ? -6.535 -10.911 -16.468 1.00 94.44 168 LEU A CA 1
ATOM 1414 C C . LEU A 1 168 ? -6.503 -10.274 -15.077 1.00 94.44 168 LEU A C 1
ATOM 1416 O O . LEU A 1 168 ? -7.371 -9.469 -14.746 1.00 94.44 168 LEU A O 1
ATOM 1420 N N . LEU A 1 169 ? -5.476 -10.579 -14.281 1.00 94.25 169 LEU A N 1
ATOM 1421 C CA . LEU A 1 169 ? -5.317 -9.978 -12.959 1.00 94.25 169 LEU A CA 1
ATOM 1422 C C . LEU A 1 169 ? -5.049 -8.469 -13.046 1.00 94.25 169 LEU A C 1
ATOM 1424 O O . LEU A 1 169 ? -5.609 -7.706 -12.257 1.00 94.25 169 LEU A O 1
ATOM 1428 N N . ARG A 1 170 ? -4.258 -8.025 -14.032 1.00 91.81 170 ARG A N 1
ATOM 1429 C CA . ARG A 1 170 ? -4.047 -6.598 -14.327 1.00 91.81 170 ARG A CA 1
ATOM 1430 C C . ARG A 1 170 ? -5.367 -5.911 -14.672 1.00 91.81 170 ARG A C 1
ATOM 1432 O O . ARG A 1 170 ? -5.674 -4.882 -14.078 1.00 91.81 170 ARG A O 1
ATOM 1439 N N . LEU A 1 171 ? -6.181 -6.508 -15.545 1.00 92.69 171 LEU A N 1
ATOM 1440 C CA . LEU A 1 171 ? -7.491 -5.974 -15.927 1.00 92.69 171 LEU A CA 1
ATOM 1441 C C . LEU A 1 171 ? -8.437 -5.854 -14.723 1.00 92.69 171 LEU A C 1
ATOM 1443 O O . LEU A 1 171 ? -9.034 -4.797 -14.516 1.00 92.69 171 LEU A O 1
ATOM 1447 N N . ILE A 1 172 ? -8.531 -6.901 -13.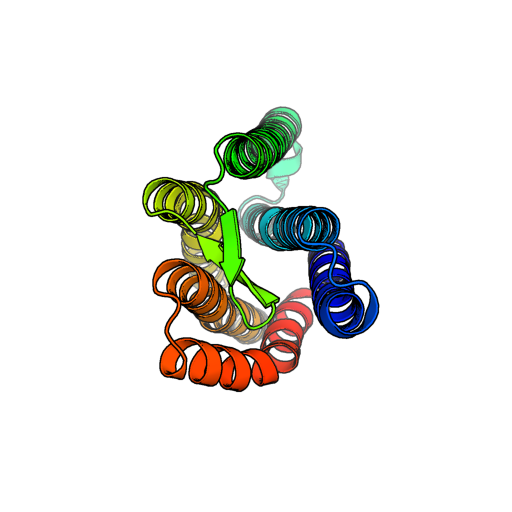897 1.00 94.81 172 ILE A N 1
ATOM 1448 C CA . ILE A 1 172 ? -9.330 -6.886 -12.661 1.00 94.81 172 ILE A CA 1
ATOM 1449 C C . ILE A 1 172 ? -8.844 -5.772 -11.728 1.00 94.81 172 ILE A C 1
ATOM 1451 O O . ILE A 1 172 ? -9.652 -5.006 -11.204 1.00 94.81 172 ILE A O 1
ATOM 1455 N N . THR A 1 173 ? -7.526 -5.645 -11.559 1.00 93.75 173 THR A N 1
ATOM 1456 C CA . THR A 1 173 ? -6.911 -4.608 -10.720 1.00 93.75 173 THR A CA 1
ATOM 1457 C C . THR A 1 173 ? -7.232 -3.212 -11.251 1.00 93.75 173 THR A C 1
ATOM 1459 O O . THR A 1 173 ? -7.620 -2.342 -10.473 1.00 93.75 173 THR A O 1
ATOM 1462 N N . SER A 1 174 ? -7.148 -2.992 -12.566 1.00 90.44 174 SER A N 1
ATOM 1463 C CA . SER A 1 174 ? -7.506 -1.722 -13.202 1.00 90.44 174 SER A CA 1
ATOM 1464 C C . SER A 1 174 ? -8.980 -1.377 -12.996 1.00 90.44 174 SER A C 1
ATOM 1466 O O . SER A 1 174 ? -9.277 -0.261 -12.575 1.00 90.44 174 SER A O 1
ATOM 1468 N N . ILE A 1 175 ? -9.896 -2.326 -13.200 1.00 93.38 175 ILE A N 1
ATOM 1469 C CA . ILE A 1 175 ? -11.334 -2.109 -12.971 1.00 93.38 175 ILE A CA 1
ATOM 1470 C C . ILE A 1 175 ? -11.599 -1.785 -11.496 1.00 93.38 175 ILE A C 1
ATOM 1472 O O . ILE A 1 175 ? -12.280 -0.807 -11.195 1.00 93.38 175 ILE A O 1
ATOM 1476 N N . TYR A 1 176 ? -11.013 -2.544 -10.566 1.00 93.12 176 TYR A N 1
ATOM 1477 C CA . TYR A 1 176 ? -11.161 -2.280 -9.132 1.00 93.12 176 TYR A CA 1
ATOM 1478 C C . TYR A 1 176 ? -10.582 -0.913 -8.743 1.00 93.12 176 TYR A C 1
ATOM 1480 O O . TYR A 1 176 ? -11.151 -0.205 -7.911 1.00 93.12 176 TYR A O 1
ATOM 1488 N N . SER A 1 177 ? -9.477 -0.502 -9.371 1.00 90.06 177 SER A N 1
ATOM 1489 C CA . SER A 1 177 ? -8.835 0.784 -9.093 1.00 90.06 177 SER A CA 1
ATOM 1490 C C . SER A 1 177 ? -9.710 1.991 -9.453 1.00 90.06 177 SER A C 1
ATOM 1492 O O . SER A 1 177 ? -9.550 3.042 -8.831 1.00 90.06 177 SER A O 1
ATOM 1494 N N . LEU A 1 178 ? -10.698 1.845 -10.347 1.00 90.38 178 LEU A N 1
ATOM 1495 C CA . LEU A 1 178 ? -11.685 2.896 -10.637 1.00 90.38 178 LEU A CA 1
ATOM 1496 C C . LEU A 1 178 ? -12.550 3.244 -9.417 1.00 90.38 178 LEU A C 1
ATOM 1498 O O . LEU A 1 178 ? -13.052 4.360 -9.316 1.00 90.38 178 LEU A O 1
ATOM 1502 N N . LEU A 1 179 ? -12.683 2.323 -8.458 1.00 92.31 179 LEU A N 1
ATOM 1503 C CA . LEU A 1 179 ? -13.399 2.550 -7.201 1.00 92.31 179 LEU A CA 1
ATOM 1504 C C . LEU A 1 179 ? -12.535 3.255 -6.143 1.00 92.31 179 LEU A C 1
ATOM 1506 O O . LEU A 1 179 ? -13.044 3.649 -5.094 1.00 92.31 179 LEU A O 1
ATOM 1510 N N . THR A 1 180 ? -11.239 3.463 -6.399 1.00 89.56 180 THR A N 1
ATOM 1511 C CA . THR A 1 180 ? -10.315 4.110 -5.451 1.00 89.56 180 THR A CA 1
ATOM 1512 C C . THR A 1 180 ? -10.813 5.464 -4.939 1.00 89.56 180 THR A C 1
ATOM 1514 O O . THR A 1 180 ? -10.787 5.660 -3.722 1.00 89.56 180 THR A O 1
ATOM 1517 N N . PRO A 1 181 ? -11.309 6.394 -5.783 1.00 89.50 181 PRO A N 1
ATOM 1518 C CA . PRO A 1 181 ? -11.811 7.680 -5.301 1.00 89.50 181 PRO A CA 1
ATOM 1519 C C . PRO A 1 181 ? -12.979 7.526 -4.321 1.00 89.50 181 PRO A C 1
ATOM 1521 O O . PRO A 1 181 ? -13.052 8.256 -3.334 1.00 89.50 181 PRO A O 1
ATOM 1524 N N . PHE A 1 182 ? -13.854 6.540 -4.546 1.00 92.75 182 PHE A N 1
ATOM 1525 C CA . PHE A 1 182 ? -14.965 6.232 -3.648 1.00 92.75 182 PHE A CA 1
ATOM 1526 C C . PHE A 1 182 ? -14.465 5.724 -2.287 1.00 92.75 182 PHE A C 1
ATOM 1528 O O . PHE A 1 182 ? -14.900 6.218 -1.244 1.00 92.75 182 PHE A O 1
ATOM 1535 N N . TRP A 1 183 ? -13.491 4.809 -2.270 1.00 93.06 183 TRP A N 1
ATOM 1536 C CA . TRP A 1 183 ? -12.896 4.318 -1.020 1.00 93.06 183 TRP A CA 1
ATOM 1537 C C . TRP A 1 183 ? -12.161 5.421 -0.251 1.00 93.06 183 TRP A C 1
ATOM 1539 O O . TRP A 1 183 ? -12.349 5.561 0.960 1.00 93.06 183 TRP A O 1
ATOM 1549 N N . LEU A 1 184 ? -11.380 6.253 -0.946 1.00 89.88 184 LEU A N 1
ATOM 1550 C CA . LEU A 1 184 ? -10.690 7.399 -0.346 1.00 89.88 184 LEU A CA 1
ATOM 1551 C C . LEU A 1 184 ? -11.676 8.434 0.212 1.00 89.88 184 LEU A C 1
ATOM 1553 O O . LEU A 1 184 ? -11.431 8.988 1.287 1.00 89.88 184 LEU A O 1
ATOM 1557 N N . TYR A 1 185 ? -12.805 8.654 -0.467 1.00 90.38 185 TYR A N 1
ATOM 1558 C CA . TYR A 1 185 ? -13.882 9.505 0.031 1.00 90.38 185 TYR A CA 1
ATOM 1559 C C . TYR A 1 185 ? -14.460 8.974 1.348 1.00 90.38 185 TYR A C 1
ATOM 1561 O O . TYR A 1 185 ? -14.589 9.744 2.297 1.00 90.38 185 TYR A O 1
ATOM 1569 N N . LEU A 1 186 ? -14.742 7.669 1.456 1.00 92.88 186 LEU A N 1
ATOM 1570 C CA . LEU A 1 186 ? -15.245 7.071 2.702 1.00 92.88 186 LEU A CA 1
ATOM 1571 C C . LEU A 1 186 ? -14.245 7.203 3.860 1.00 92.88 186 LEU A C 1
ATOM 1573 O O . LEU A 1 186 ? -14.640 7.548 4.978 1.00 92.88 186 LEU A O 1
ATOM 1577 N N . ILE A 1 187 ? -12.953 6.988 3.583 1.00 91.62 187 ILE A N 1
ATOM 1578 C CA . ILE A 1 187 ? -11.872 7.194 4.558 1.00 91.62 187 ILE A CA 1
ATOM 1579 C C . ILE A 1 187 ? -11.871 8.652 5.042 1.00 91.62 187 ILE A C 1
ATOM 1581 O O . ILE A 1 187 ? -11.807 8.917 6.242 1.00 91.62 187 ILE A O 1
ATOM 1585 N N . TYR A 1 188 ? -11.974 9.616 4.129 1.00 87.19 188 TYR A N 1
ATOM 1586 C CA . TYR A 1 188 ? -11.970 11.028 4.497 1.00 87.19 188 TYR A CA 1
ATOM 1587 C C . TYR A 1 188 ? -13.232 11.440 5.261 1.00 87.19 188 TYR A C 1
ATOM 1589 O O . TYR A 1 188 ? -13.135 12.036 6.334 1.00 87.19 188 TYR A O 1
ATOM 1597 N N . TYR A 1 189 ? -14.410 11.082 4.749 1.00 86.81 189 TYR A N 1
ATOM 1598 C CA . TYR A 1 189 ? -15.702 11.438 5.331 1.00 86.81 189 TYR A CA 1
ATOM 1599 C C . TYR A 1 189 ? -15.851 10.925 6.768 1.00 86.81 189 TYR A C 1
ATOM 1601 O O . TYR A 1 189 ? -16.345 11.647 7.636 1.00 86.81 189 TYR A O 1
ATOM 1609 N N . GLY A 1 190 ? -15.387 9.704 7.048 1.00 83.06 190 GLY A N 1
ATOM 1610 C CA . GLY A 1 190 ? -15.465 9.143 8.396 1.00 83.06 190 GLY A CA 1
ATOM 1611 C C . GLY A 1 190 ? -14.550 9.830 9.423 1.00 83.06 190 GLY A C 1
ATOM 1612 O O . GLY A 1 190 ? -14.811 9.711 10.621 1.00 83.06 190 GLY A O 1
ATOM 1613 N N . ILE A 1 191 ? -13.529 10.579 8.980 1.00 78.88 191 ILE A N 1
ATOM 1614 C CA . ILE A 1 191 ? -12.598 11.327 9.846 1.00 78.88 191 ILE A CA 1
ATOM 1615 C C . ILE A 1 191 ? -12.952 12.820 9.940 1.00 78.88 191 ILE A C 1
ATOM 1617 O O . ILE A 1 191 ? -12.920 13.387 11.031 1.00 78.88 191 ILE A O 1
ATOM 1621 N N . ALA A 1 192 ? -13.230 13.473 8.809 1.00 62.19 192 ALA A N 1
ATOM 1622 C CA . ALA A 1 192 ? -13.106 14.926 8.657 1.00 62.19 192 ALA A CA 1
ATOM 1623 C C . ALA A 1 192 ? -14.117 15.765 9.458 1.00 62.19 192 ALA A C 1
ATOM 1625 O O . ALA A 1 192 ? -13.838 16.923 9.735 1.00 62.19 192 ALA A O 1
ATOM 1626 N N . LYS A 1 193 ? -15.258 15.202 9.878 1.00 52.56 193 LYS A N 1
ATOM 1627 C CA . LYS A 1 193 ? -16.318 15.955 10.581 1.00 52.56 193 LYS A CA 1
ATOM 1628 C C . LYS A 1 193 ? -16.307 15.794 12.109 1.00 52.56 193 LYS A C 1
ATOM 1630 O O . LYS A 1 193 ? -17.354 15.893 12.740 1.00 52.56 193 LYS A O 1
ATOM 1635 N N . ASN A 1 194 ? -15.154 15.467 12.689 1.00 49.66 194 ASN A N 1
ATOM 1636 C CA . ASN A 1 194 ? -14.965 15.395 14.145 1.00 49.66 194 ASN A CA 1
ATOM 1637 C C . ASN A 1 194 ? -14.131 16.578 14.685 1.00 49.66 194 ASN A C 1
ATOM 1639 O O . ASN A 1 194 ? -13.644 16.499 15.808 1.00 49.66 194 ASN A O 1
ATOM 1643 N N . LEU A 1 195 ? -13.914 17.621 13.871 1.00 41.38 195 LEU A N 1
ATOM 1644 C CA . LEU A 1 195 ? -13.125 18.815 14.210 1.00 41.38 195 LEU A CA 1
ATOM 1645 C C . LEU A 1 195 ? -13.959 20.105 14.318 1.00 41.38 195 LEU A C 1
ATOM 1647 O O . LEU A 1 195 ? -13.372 21.139 14.613 1.00 41.38 195 LEU A O 1
ATOM 1651 N N . ASP A 1 196 ? -15.283 20.018 14.151 1.00 33.12 196 ASP A N 1
ATOM 1652 C CA . ASP A 1 196 ? -16.240 21.107 14.402 1.00 33.12 196 ASP A CA 1
ATOM 1653 C C . ASP A 1 196 ? -17.293 20.657 15.424 1.00 33.12 196 ASP A C 1
ATOM 1655 O O . ASP A 1 196 ? -17.856 19.546 15.233 1.00 33.12 196 ASP A O 1
#